Protein AF-C7J6S8-F1 (afdb_monomer_lite)

Organism: Oryza sativa subsp. japonica (NCBI:txid39947)

pLDDT: mean 71.11, std 20.2, range [25.98, 93.38]

Secondary structure (DSSP, 8-state):
--PPPPHHHHHHHHHHHHHHHHHHHHHHHHHHHHHHHHHHHHHHHHHHHHHHTHHHHHH-HHHHHHHHHHHHHTT--TTS-TTSHHHHHH-HHHHHHHHHHHHHHHHHHHHHHHTTEEEHHHHHHHHHHHHT--TTS--HHHHHHHHHHHHHHHTTSSSEEEE--SSSEEEEEE----SS-------EEEETTEEEE-----

Structure (mmCIF, N/CA/C/O backbone):
data_AF-C7J6S8-F1
#
_entry.id   AF-C7J6S8-F1
#
loop_
_atom_site.group_PDB
_atom_site.id
_atom_site.type_symbol
_atom_site.label_atom_id
_atom_site.label_alt_id
_atom_site.label_comp_id
_atom_site.label_asym_id
_atom_site.label_entity_id
_atom_site.label_seq_id
_atom_site.pdbx_PDB_ins_code
_atom_site.Cartn_x
_atom_site.Cartn_y
_atom_site.Cartn_z
_atom_site.occupancy
_atom_site.B_iso_or_equiv
_atom_site.auth_seq_id
_atom_site.auth_comp_id
_atom_site.auth_asym_id
_atom_site.auth_atom_id
_atom_site.pdbx_PDB_model_num
ATOM 1 N N . MET A 1 1 ? 24.773 -23.972 -62.245 1.00 42.16 1 MET A N 1
ATOM 2 C CA . MET A 1 1 ? 25.881 -24.515 -61.422 1.00 42.16 1 MET A CA 1
ATOM 3 C C . MET A 1 1 ? 26.213 -23.502 -60.322 1.00 42.16 1 MET A C 1
ATOM 5 O O . MET A 1 1 ? 26.707 -22.426 -60.636 1.00 42.16 1 MET A O 1
ATOM 9 N N . ARG A 1 2 ? 25.848 -23.760 -59.056 1.00 54.31 2 ARG A N 1
ATOM 10 C CA . ARG A 1 2 ? 26.071 -22.816 -57.940 1.00 54.31 2 ARG A CA 1
ATOM 11 C C . ARG A 1 2 ? 27.530 -22.951 -57.484 1.00 54.31 2 ARG A C 1
ATOM 13 O O . ARG A 1 2 ? 27.906 -23.997 -56.964 1.00 54.31 2 ARG A O 1
ATOM 20 N N . ARG A 1 3 ? 28.369 -21.942 -57.756 1.00 63.47 3 ARG A N 1
ATOM 21 C CA . ARG A 1 3 ? 29.787 -21.943 -57.353 1.00 63.47 3 ARG A CA 1
ATOM 22 C C . ARG A 1 3 ? 29.873 -22.055 -55.827 1.00 63.47 3 ARG A C 1
ATOM 24 O O . ARG A 1 3 ? 29.175 -21.330 -55.120 1.00 63.47 3 ARG A O 1
ATOM 31 N N . ARG A 1 4 ? 30.687 -22.994 -55.333 1.00 61.94 4 ARG A N 1
ATOM 32 C CA . ARG A 1 4 ? 30.947 -23.166 -53.896 1.00 61.94 4 ARG A CA 1
ATOM 33 C C . ARG A 1 4 ? 31.483 -21.841 -53.328 1.00 61.94 4 ARG A C 1
ATOM 35 O O . ARG A 1 4 ? 32.360 -21.256 -53.965 1.00 61.94 4 ARG A O 1
ATOM 42 N N . PRO A 1 5 ? 30.974 -21.352 -52.183 1.00 68.69 5 PRO A N 1
ATOM 43 C CA . PRO A 1 5 ? 31.503 -20.146 -51.560 1.00 68.69 5 PRO A CA 1
ATOM 44 C C . PRO A 1 5 ? 33.004 -20.304 -51.299 1.00 68.69 5 PRO A C 1
ATOM 46 O O . PRO A 1 5 ? 33.429 -21.306 -50.725 1.00 68.69 5 PRO A O 1
ATOM 49 N N . GLY A 1 6 ? 33.804 -19.331 -51.739 1.00 79.25 6 GLY A N 1
ATOM 50 C CA . GLY A 1 6 ? 35.221 -19.268 -51.385 1.00 79.25 6 GLY A CA 1
ATOM 51 C C . GLY A 1 6 ? 35.402 -18.959 -49.897 1.00 79.25 6 GLY A C 1
ATOM 52 O O . GLY A 1 6 ? 34.509 -18.394 -49.265 1.00 79.25 6 GLY A O 1
ATOM 53 N N . ILE A 1 7 ? 36.573 -19.283 -49.343 1.00 79.12 7 ILE A N 1
ATOM 54 C CA . ILE A 1 7 ? 36.918 -19.057 -47.925 1.00 79.12 7 ILE A CA 1
ATOM 55 C C . ILE A 1 7 ? 36.693 -17.588 -47.516 1.00 79.12 7 ILE A C 1
ATOM 57 O O . ILE A 1 7 ? 36.116 -17.327 -46.464 1.00 79.12 7 ILE A O 1
ATOM 61 N N . ALA A 1 8 ? 37.025 -16.636 -48.396 1.00 79.56 8 ALA A N 1
ATOM 62 C CA . ALA A 1 8 ? 36.757 -15.211 -48.189 1.00 79.56 8 ALA A CA 1
ATOM 63 C C . ALA A 1 8 ? 35.251 -14.881 -48.081 1.00 79.56 8 ALA A C 1
ATOM 65 O O . ALA A 1 8 ? 34.852 -14.029 -47.296 1.00 79.56 8 ALA A O 1
ATOM 66 N N . GLY A 1 9 ? 34.387 -15.584 -48.822 1.00 82.56 9 GLY A N 1
ATOM 67 C CA . GLY A 1 9 ? 32.933 -15.410 -48.741 1.00 82.56 9 GLY A CA 1
ATOM 68 C C . GLY A 1 9 ? 32.341 -15.943 -47.434 1.00 82.56 9 GLY A C 1
ATOM 69 O O . GLY A 1 9 ? 31.419 -15.339 -46.893 1.00 82.56 9 GLY A O 1
ATOM 70 N N . LEU A 1 10 ? 32.896 -17.035 -46.897 1.00 82.12 10 LEU A N 1
ATOM 71 C CA . LEU A 1 10 ? 32.520 -17.572 -45.583 1.00 82.12 10 LEU A CA 1
ATOM 72 C C . LEU A 1 10 ? 32.980 -16.657 -44.440 1.00 82.12 10 LEU A C 1
ATOM 74 O O . LEU A 1 10 ? 32.208 -16.420 -43.515 1.00 82.12 10 LEU A O 1
ATOM 78 N N . GLN A 1 11 ? 34.193 -16.103 -44.527 1.00 84.44 11 GLN A N 1
ATOM 79 C CA . GLN A 1 11 ? 34.702 -15.116 -43.566 1.00 84.44 11 GLN A CA 1
ATOM 80 C C . GLN A 1 11 ? 33.871 -13.828 -43.582 1.00 84.44 11 GLN A C 1
ATOM 82 O O . GLN A 1 11 ? 33.472 -13.353 -42.523 1.00 84.44 11 GLN A O 1
ATOM 87 N N . ASN A 1 12 ? 33.526 -13.316 -44.768 1.00 85.56 12 ASN A N 1
ATOM 88 C CA . ASN A 1 12 ? 32.650 -12.152 -44.899 1.00 85.56 12 ASN A CA 1
ATOM 89 C C . ASN A 1 12 ? 31.247 -12.435 -44.343 1.00 85.56 12 ASN A C 1
ATOM 91 O O . ASN A 1 12 ? 30.720 -11.627 -43.588 1.00 85.56 12 ASN A O 1
ATOM 95 N N . ALA A 1 13 ? 30.660 -13.601 -44.637 1.00 84.88 13 ALA A N 1
ATOM 96 C CA . ALA A 1 13 ? 29.358 -13.984 -44.088 1.00 84.88 13 ALA A CA 1
ATOM 97 C C . ALA A 1 13 ? 29.378 -14.120 -42.553 1.00 84.88 13 ALA A C 1
ATOM 99 O O . ALA A 1 13 ? 28.423 -13.714 -41.888 1.00 84.88 13 ALA A O 1
ATOM 100 N N . ALA A 1 14 ? 30.464 -14.655 -41.983 1.00 86.50 14 ALA A N 1
ATOM 101 C CA . ALA A 1 14 ? 30.659 -14.726 -40.538 1.00 86.50 14 ALA A CA 1
ATOM 102 C C . ALA A 1 14 ? 30.785 -13.324 -39.915 1.00 86.50 14 ALA A C 1
ATOM 104 O O . ALA A 1 14 ? 30.050 -13.014 -38.980 1.00 86.50 14 ALA A O 1
ATOM 105 N N . ALA A 1 15 ? 31.619 -12.452 -40.493 1.00 88.00 15 ALA A N 1
ATOM 106 C CA . ALA A 1 15 ? 31.804 -11.076 -40.032 1.00 88.00 15 ALA A CA 1
ATOM 107 C C . ALA A 1 15 ? 30.504 -10.257 -40.098 1.00 88.00 15 ALA A C 1
ATOM 109 O O . ALA A 1 15 ? 30.163 -9.546 -39.154 1.00 88.00 15 ALA A O 1
ATOM 110 N N . THR A 1 16 ? 29.727 -10.401 -41.176 1.00 87.38 16 THR A N 1
ATOM 111 C CA . THR A 1 16 ? 28.414 -9.761 -41.315 1.00 87.38 16 THR A CA 1
ATOM 112 C C . THR A 1 16 ? 27.424 -10.268 -40.261 1.00 87.38 16 THR A C 1
ATOM 114 O O . THR A 1 16 ? 26.699 -9.471 -39.666 1.00 87.38 16 THR A O 1
ATOM 117 N N . ARG A 1 17 ? 27.406 -11.576 -39.967 1.00 87.12 17 ARG A N 1
ATOM 118 C CA . ARG A 1 17 ? 26.557 -12.141 -38.904 1.00 87.12 17 ARG A CA 1
ATOM 119 C C . ARG A 1 17 ? 26.934 -11.594 -37.526 1.00 87.12 17 ARG A C 1
ATOM 121 O O . ARG A 1 17 ? 26.041 -11.269 -36.745 1.00 87.12 17 ARG A O 1
ATOM 128 N N . ASP A 1 18 ? 28.226 -11.468 -37.239 1.00 89.94 18 ASP A N 1
ATOM 129 C CA . ASP A 1 18 ? 28.708 -10.914 -35.972 1.00 89.94 18 ASP A CA 1
ATOM 130 C C . ASP A 1 18 ? 28.372 -9.425 -35.834 1.00 89.94 18 ASP A C 1
ATOM 132 O O . ASP A 1 18 ? 27.938 -8.998 -34.764 1.00 89.94 18 ASP A O 1
ATOM 136 N N . GLN A 1 19 ? 28.457 -8.646 -36.916 1.00 89.56 19 GLN A N 1
ATOM 137 C CA . GLN A 1 19 ? 27.993 -7.255 -36.928 1.00 89.56 19 GLN A CA 1
ATOM 138 C C . GLN A 1 19 ? 26.491 -7.147 -36.641 1.00 89.56 19 GLN A C 1
ATOM 140 O O . GLN A 1 19 ? 26.093 -6.352 -35.792 1.00 89.56 19 GLN A O 1
ATOM 145 N N . PHE A 1 20 ? 25.650 -7.969 -37.279 1.00 91.44 20 PHE A N 1
ATOM 146 C CA . PHE A 1 20 ? 24.212 -7.972 -36.991 1.00 91.44 20 PHE A CA 1
ATOM 147 C C . PHE A 1 20 ? 23.900 -8.402 -35.555 1.00 91.44 20 PHE A C 1
ATOM 149 O O . PHE A 1 20 ? 23.002 -7.830 -34.937 1.00 91.44 20 PHE A O 1
ATOM 156 N N . ARG A 1 21 ? 24.661 -9.350 -34.992 1.00 91.94 21 ARG A N 1
ATOM 157 C CA . ARG A 1 21 ? 24.541 -9.737 -33.580 1.00 91.94 21 ARG A CA 1
ATOM 158 C C . ARG A 1 21 ? 24.873 -8.570 -32.651 1.00 91.94 21 ARG A C 1
ATOM 160 O O . ARG A 1 21 ? 24.081 -8.274 -31.764 1.00 91.94 21 ARG A O 1
ATOM 167 N N . LEU A 1 22 ? 25.989 -7.877 -32.885 1.00 91.88 22 LEU A N 1
ATOM 168 C CA . LEU A 1 22 ? 26.400 -6.713 -32.092 1.00 91.88 22 LEU A CA 1
ATOM 169 C C . LEU A 1 22 ? 25.384 -5.569 -32.179 1.00 91.88 22 LEU A C 1
ATOM 171 O O . LEU A 1 22 ? 25.033 -4.977 -31.161 1.00 91.88 22 LEU A O 1
ATOM 175 N N . VAL A 1 23 ? 24.865 -5.278 -33.374 1.00 93.19 23 VAL A N 1
ATOM 176 C CA . VAL A 1 23 ? 23.810 -4.269 -33.553 1.00 93.19 23 VAL A CA 1
ATOM 177 C C . VAL A 1 23 ? 22.528 -4.695 -32.832 1.00 93.19 23 VAL A C 1
ATOM 179 O O . VAL A 1 23 ? 21.925 -3.875 -32.145 1.00 93.19 23 VAL A O 1
ATOM 182 N N . GLY A 1 24 ? 22.137 -5.970 -32.916 1.00 91.94 24 GLY A N 1
ATOM 183 C CA . GLY A 1 24 ? 20.984 -6.512 -32.192 1.00 91.94 24 GLY A CA 1
ATOM 184 C C . GLY A 1 24 ? 21.127 -6.400 -30.671 1.00 91.94 24 GLY A C 1
ATOM 185 O O . GLY A 1 24 ? 20.202 -5.944 -29.997 1.00 91.94 24 GLY A O 1
ATOM 186 N N . GLU A 1 25 ? 22.301 -6.738 -30.132 1.00 91.94 25 GLU A N 1
ATOM 187 C CA . GLU A 1 25 ? 22.630 -6.570 -28.712 1.00 91.94 25 GLU A CA 1
ATOM 188 C C . GLU A 1 25 ? 22.605 -5.092 -28.294 1.00 91.94 25 GLU A C 1
ATOM 190 O O . GLU A 1 25 ? 22.056 -4.762 -27.244 1.00 91.94 25 GLU A O 1
ATOM 195 N N . ASN A 1 26 ? 23.132 -4.185 -29.121 1.00 90.44 26 ASN A N 1
ATOM 196 C CA . ASN A 1 26 ? 23.113 -2.747 -28.846 1.00 90.44 26 ASN A CA 1
ATOM 197 C C . ASN A 1 26 ? 21.690 -2.176 -28.861 1.00 90.44 26 ASN A C 1
ATOM 199 O O . ASN A 1 26 ? 21.332 -1.416 -27.966 1.00 90.44 26 ASN A O 1
ATOM 203 N N . VAL A 1 27 ? 20.845 -2.576 -29.815 1.00 93.38 27 VAL A N 1
ATOM 204 C CA . VAL A 1 27 ? 19.432 -2.164 -29.855 1.00 93.38 27 VAL A CA 1
ATOM 205 C C . VAL A 1 27 ? 18.678 -2.677 -28.627 1.00 93.38 27 VAL A C 1
ATOM 207 O O . VAL A 1 27 ? 17.880 -1.937 -28.050 1.00 93.38 27 VAL A O 1
ATOM 210 N N . ALA A 1 28 ? 18.938 -3.913 -28.190 1.00 89.75 28 ALA A N 1
ATOM 211 C CA . ALA A 1 28 ? 18.351 -4.451 -26.966 1.00 89.75 28 ALA A CA 1
ATOM 212 C C . ALA A 1 28 ? 18.792 -3.649 -25.731 1.00 89.75 28 ALA A C 1
ATOM 214 O O . ALA A 1 28 ? 17.940 -3.252 -24.936 1.00 89.75 28 ALA A O 1
ATOM 215 N N . LYS A 1 29 ? 20.090 -3.338 -25.612 1.00 91.31 29 LYS A N 1
ATOM 216 C CA . LYS A 1 29 ? 20.632 -2.507 -24.524 1.00 91.31 29 LYS A CA 1
ATOM 217 C C . LYS A 1 29 ? 20.000 -1.118 -24.499 1.00 91.31 29 LYS A C 1
ATOM 219 O O . LYS A 1 29 ? 19.438 -0.738 -23.477 1.00 91.31 29 LYS A O 1
ATOM 224 N N . VAL A 1 30 ? 19.964 -0.419 -25.635 1.00 92.50 30 VAL A N 1
ATOM 225 C CA . VAL A 1 30 ? 19.343 0.913 -25.746 1.00 92.50 30 VAL A CA 1
ATOM 226 C C . VAL A 1 30 ? 17.877 0.875 -25.318 1.00 92.50 30 VAL A C 1
ATOM 228 O O . VAL A 1 30 ? 17.447 1.717 -24.537 1.00 92.50 30 VAL A O 1
ATOM 231 N N . ARG A 1 31 ? 17.105 -0.129 -25.756 1.00 88.00 31 ARG A N 1
ATOM 232 C CA . ARG A 1 31 ? 15.710 -0.289 -25.311 1.00 88.00 31 ARG A CA 1
ATOM 233 C C . ARG A 1 31 ? 15.616 -0.471 -23.799 1.00 88.00 31 ARG A C 1
ATOM 235 O O . ARG A 1 31 ? 14.752 0.138 -23.177 1.00 88.00 31 ARG A O 1
ATOM 242 N N . THR A 1 32 ? 16.490 -1.279 -23.200 1.00 89.69 32 THR A N 1
ATOM 243 C CA . THR A 1 32 ? 16.484 -1.471 -21.743 1.00 89.69 32 THR A CA 1
ATOM 244 C C . THR A 1 32 ? 16.902 -0.219 -20.980 1.00 89.69 32 THR A C 1
ATOM 246 O O . THR A 1 32 ? 16.331 0.054 -19.928 1.00 89.69 32 THR A O 1
ATOM 249 N N . ASP A 1 33 ? 17.848 0.558 -21.500 1.00 91.12 33 ASP A N 1
ATOM 250 C CA . ASP A 1 33 ? 18.343 1.764 -20.835 1.00 91.12 33 ASP A CA 1
ATOM 251 C C . ASP A 1 33 ? 17.314 2.895 -20.901 1.00 91.12 33 ASP A C 1
ATOM 253 O O . ASP A 1 33 ? 17.021 3.504 -19.874 1.00 91.12 33 ASP A O 1
ATOM 257 N N . VAL A 1 34 ? 16.647 3.070 -22.047 1.00 91.25 34 VAL A N 1
ATOM 258 C CA . VAL A 1 34 ? 15.506 3.991 -22.173 1.00 91.25 34 VAL A CA 1
ATOM 259 C C . VAL A 1 34 ? 14.392 3.613 -21.194 1.00 91.25 34 VAL A C 1
ATOM 261 O O . VAL A 1 34 ? 13.847 4.479 -20.518 1.00 91.25 34 VAL A O 1
ATOM 264 N N . MET A 1 35 ? 14.064 2.324 -21.053 1.00 87.19 35 MET A N 1
ATOM 265 C CA . MET A 1 35 ? 13.034 1.887 -20.098 1.00 87.19 35 MET A CA 1
ATOM 266 C C . MET A 1 35 ? 13.427 2.164 -18.643 1.00 87.19 35 MET A C 1
ATOM 268 O O . MET A 1 35 ? 12.581 2.575 -17.849 1.00 87.19 35 MET A O 1
ATOM 272 N N . LYS A 1 36 ? 14.701 1.981 -18.278 1.00 87.38 36 LYS A N 1
ATOM 273 C CA . LYS A 1 36 ? 15.196 2.323 -16.934 1.00 87.38 36 LYS A CA 1
ATOM 274 C C . LYS A 1 36 ? 15.095 3.819 -16.658 1.00 87.38 36 LYS A C 1
ATOM 276 O O . LYS A 1 36 ? 14.691 4.197 -15.562 1.00 87.38 36 LYS A O 1
ATOM 281 N N . GLU A 1 37 ? 15.437 4.654 -17.634 1.00 90.25 37 GLU A N 1
ATOM 282 C CA . GLU A 1 37 ? 15.334 6.107 -17.509 1.00 90.25 37 GLU A CA 1
ATOM 283 C C . GLU A 1 37 ? 13.875 6.545 -17.336 1.00 90.25 37 GLU A C 1
ATOM 285 O O . GLU A 1 37 ? 13.565 7.270 -16.394 1.00 90.25 37 GLU A O 1
ATOM 290 N N . GLN A 1 38 ? 12.957 6.006 -18.145 1.00 87.50 38 GLN A N 1
ATOM 291 C CA . GLN A 1 38 ? 11.521 6.274 -18.011 1.00 87.50 38 GLN A CA 1
ATOM 292 C C . GLN A 1 38 ? 10.975 5.858 -16.636 1.00 87.50 38 GLN A C 1
ATOM 294 O O . GLN A 1 38 ? 10.207 6.601 -16.027 1.00 87.50 38 GLN A O 1
ATOM 299 N N . LEU A 1 39 ? 11.401 4.708 -16.100 1.00 83.75 39 LEU A N 1
ATOM 300 C CA . LEU A 1 39 ? 11.032 4.285 -14.744 1.00 83.75 39 LEU A CA 1
ATOM 301 C C . LEU A 1 39 ? 11.60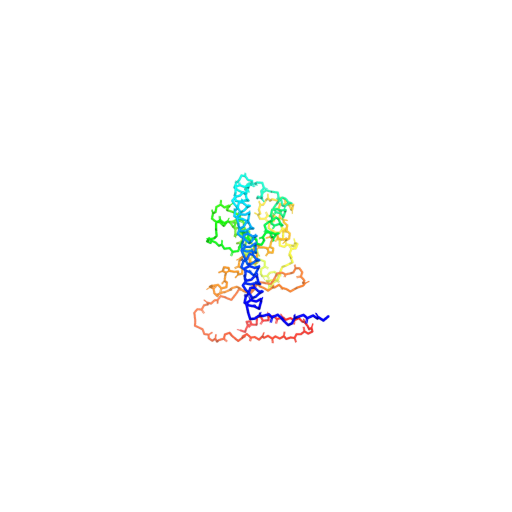2 5.217 -13.668 1.00 83.75 39 LEU A C 1
ATOM 303 O O . LEU A 1 39 ? 10.928 5.476 -12.670 1.00 83.75 39 LEU A O 1
ATOM 307 N N . ALA A 1 40 ? 12.815 5.739 -13.858 1.00 84.62 40 ALA A N 1
ATOM 308 C CA . ALA A 1 40 ? 13.413 6.702 -12.940 1.00 84.62 40 ALA A CA 1
ATOM 309 C C . ALA A 1 40 ? 12.646 8.034 -12.944 1.00 84.62 40 ALA A C 1
ATOM 311 O O . ALA A 1 40 ? 12.309 8.535 -11.872 1.00 84.62 40 ALA A O 1
ATOM 312 N N . THR A 1 41 ? 12.298 8.566 -14.120 1.00 88.50 41 THR A N 1
ATOM 313 C CA . THR A 1 41 ? 11.466 9.774 -14.250 1.00 88.50 41 THR A CA 1
ATOM 314 C C . THR A 1 41 ? 10.077 9.568 -13.651 1.00 88.50 41 THR A C 1
ATOM 316 O O . THR A 1 41 ? 9.569 10.427 -12.936 1.00 88.50 41 THR A O 1
ATOM 319 N N . PHE A 1 42 ? 9.458 8.413 -13.888 1.00 84.75 42 PHE A N 1
ATOM 320 C CA . PHE A 1 42 ? 8.152 8.109 -13.312 1.00 84.75 42 PHE A CA 1
ATOM 321 C C . PHE A 1 42 ? 8.213 8.029 -11.784 1.00 84.75 42 PHE A C 1
ATOM 323 O O . PHE A 1 42 ? 7.335 8.542 -11.092 1.00 84.75 42 PHE A O 1
ATOM 330 N N . ARG A 1 43 ? 9.274 7.422 -11.238 1.00 81.62 43 ARG A N 1
ATOM 331 C CA . ARG A 1 43 ? 9.489 7.337 -9.794 1.00 81.62 43 ARG A CA 1
ATOM 332 C C . ARG A 1 43 ? 9.560 8.727 -9.166 1.00 81.62 43 ARG A C 1
ATOM 334 O O . ARG A 1 43 ? 8.850 8.968 -8.196 1.00 81.62 43 ARG A O 1
ATOM 341 N N . THR A 1 44 ? 10.360 9.638 -9.718 1.00 84.06 44 THR A N 1
ATOM 342 C CA . THR A 1 44 ? 10.499 10.998 -9.170 1.00 84.06 44 THR A CA 1
ATOM 343 C C . THR A 1 44 ? 9.195 11.788 -9.259 1.00 84.06 44 THR A C 1
ATOM 345 O O . THR A 1 44 ? 8.816 12.447 -8.292 1.00 84.06 44 THR A O 1
ATOM 348 N N . GLN A 1 45 ? 8.455 11.661 -10.363 1.00 86.62 45 GLN A N 1
ATOM 349 C CA . GLN A 1 45 ? 7.134 12.280 -10.511 1.00 86.62 45 GLN A CA 1
ATOM 350 C C . GLN A 1 45 ? 6.120 11.731 -9.505 1.00 86.62 45 GLN A C 1
ATOM 352 O O . GLN A 1 45 ? 5.342 12.492 -8.932 1.00 86.62 45 GLN A O 1
ATOM 357 N N . LEU A 1 46 ? 6.130 10.421 -9.256 1.00 83.56 46 LEU A N 1
ATOM 358 C CA . LEU A 1 46 ? 5.235 9.798 -8.286 1.00 83.56 46 LEU A CA 1
ATOM 359 C C . LEU A 1 46 ? 5.623 10.200 -6.848 1.00 83.56 46 LEU A C 1
ATOM 361 O O . LEU A 1 46 ? 4.738 10.440 -6.026 1.00 83.56 46 LEU A O 1
ATOM 365 N N . GLU A 1 47 ? 6.918 10.371 -6.552 1.00 80.75 47 GLU A N 1
ATOM 366 C CA . GLU A 1 47 ? 7.409 10.911 -5.271 1.00 80.75 47 GLU A CA 1
ATOM 367 C C . GLU A 1 47 ? 6.918 12.351 -5.054 1.00 80.75 47 GLU A C 1
ATOM 369 O O . GLU A 1 47 ? 6.432 12.691 -3.971 1.00 80.75 47 GLU A O 1
ATOM 374 N N . GLU A 1 48 ? 6.981 13.193 -6.084 1.00 85.00 48 GLU A N 1
ATOM 375 C CA . GLU A 1 48 ? 6.485 14.570 -6.034 1.00 85.00 48 GLU A CA 1
ATOM 376 C C . GLU A 1 48 ? 4.957 14.633 -5.896 1.00 85.00 48 GLU A C 1
ATOM 378 O O . GLU A 1 48 ? 4.435 15.355 -5.039 1.00 85.00 48 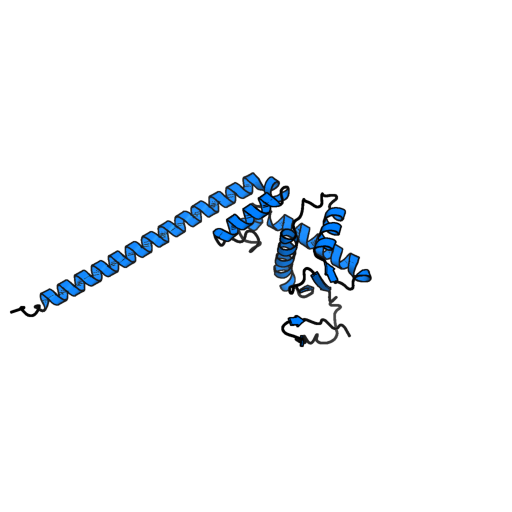GLU A O 1
ATOM 383 N N . PHE A 1 49 ? 4.235 13.821 -6.672 1.00 85.88 49 PHE A N 1
ATOM 384 C CA . PHE A 1 49 ? 2.780 13.700 -6.599 1.00 85.88 49 PHE A CA 1
ATOM 385 C C . PHE A 1 49 ? 2.327 13.323 -5.189 1.00 85.88 49 PHE A C 1
ATOM 387 O O . PHE A 1 49 ? 1.456 13.972 -4.603 1.00 85.88 49 PHE A O 1
ATOM 394 N N . ALA A 1 50 ? 2.955 12.304 -4.611 1.00 83.38 50 ALA A N 1
ATOM 395 C CA . ALA A 1 50 ? 2.604 11.833 -3.287 1.00 83.38 50 ALA A CA 1
ATOM 396 C C . ALA A 1 50 ? 2.957 12.851 -2.191 1.00 83.38 50 ALA A C 1
ATOM 398 O O . ALA A 1 50 ? 2.222 12.970 -1.211 1.00 83.38 50 ALA A O 1
ATOM 399 N N . ARG A 1 51 ? 4.031 13.636 -2.361 1.00 82.56 51 ARG A N 1
ATOM 400 C CA . ARG A 1 51 ? 4.373 14.734 -1.443 1.00 82.56 51 ARG A CA 1
ATOM 401 C C . ARG A 1 51 ? 3.313 15.831 -1.471 1.00 82.56 51 ARG A C 1
ATOM 403 O O . ARG A 1 51 ? 2.892 16.298 -0.414 1.00 82.56 51 ARG A O 1
ATOM 410 N N . LYS A 1 52 ? 2.855 16.213 -2.664 1.00 88.00 52 LYS A N 1
ATOM 411 C CA . LYS A 1 52 ? 1.836 17.252 -2.858 1.00 88.00 52 LYS A CA 1
ATOM 412 C C . LYS A 1 52 ? 0.465 16.828 -2.328 1.00 88.00 52 LYS A C 1
ATOM 414 O O . LYS A 1 52 ? -0.220 17.631 -1.703 1.00 88.00 52 LYS A O 1
ATOM 419 N N . HIS A 1 53 ? 0.100 15.563 -2.520 1.00 87.38 53 HIS A N 1
ATOM 420 C CA . HIS A 1 53 ? -1.220 15.027 -2.179 1.00 87.38 53 HIS A CA 1
ATOM 421 C C . HIS A 1 53 ? -1.246 14.169 -0.904 1.00 87.38 53 HIS A C 1
ATOM 423 O O . HIS A 1 53 ? -2.210 13.445 -0.658 1.00 87.38 53 HIS A O 1
ATOM 429 N N . LYS A 1 54 ? -0.227 14.269 -0.040 1.00 84.12 54 LYS A N 1
ATOM 430 C CA . LYS A 1 54 ? -0.113 13.481 1.204 1.00 84.12 54 LYS A CA 1
ATOM 431 C C . LYS A 1 54 ? -1.378 13.536 2.069 1.00 84.12 54 LYS A C 1
ATOM 433 O O . LYS A 1 54 ? -1.859 12.512 2.553 1.00 84.12 54 LYS A O 1
ATOM 438 N N . ASN A 1 55 ? -1.920 14.735 2.273 1.00 84.44 55 ASN A N 1
ATOM 439 C CA . ASN A 1 55 ? -3.107 14.932 3.108 1.00 84.44 55 ASN A CA 1
ATOM 440 C C . ASN A 1 55 ? -4.368 14.347 2.465 1.00 84.44 55 ASN A C 1
ATOM 442 O O . ASN A 1 55 ? -5.221 13.809 3.173 1.00 84.44 55 ASN A O 1
ATOM 446 N N . ASP A 1 56 ? -4.459 14.406 1.139 1.00 86.88 56 ASP A N 1
ATOM 447 C CA . ASP A 1 56 ? -5.584 13.866 0.379 1.00 86.88 56 ASP A CA 1
ATOM 448 C C . ASP A 1 56 ? -5.576 12.333 0.431 1.00 86.88 56 ASP A C 1
ATOM 450 O O . ASP A 1 56 ? -6.612 11.725 0.697 1.00 86.88 56 ASP A O 1
ATOM 454 N N . ILE A 1 57 ? -4.394 11.711 0.305 1.00 85.62 57 ILE A N 1
ATOM 455 C CA . ILE A 1 57 ? -4.191 10.259 0.477 1.00 85.62 57 ILE A CA 1
ATOM 456 C C . ILE A 1 57 ? -4.577 9.823 1.901 1.00 85.62 57 ILE A C 1
ATOM 458 O O . ILE A 1 57 ? -5.147 8.751 2.111 1.00 85.62 57 ILE A O 1
ATOM 462 N N . ARG A 1 58 ? -4.308 10.647 2.921 1.00 82.50 58 ARG A N 1
ATOM 463 C CA . ARG A 1 58 ? -4.680 10.316 4.308 1.00 82.50 58 ARG A CA 1
ATOM 464 C C . ARG A 1 58 ? -6.189 10.421 4.549 1.00 82.50 58 ARG A C 1
ATOM 466 O O . ARG A 1 58 ? -6.741 9.586 5.265 1.00 82.50 58 ARG A O 1
ATOM 473 N N . LYS A 1 59 ? -6.851 11.429 3.977 1.00 84.25 59 LYS A N 1
ATOM 474 C CA . LYS A 1 59 ? -8.274 11.711 4.221 1.00 84.25 59 LYS A CA 1
ATOM 475 C C . LYS A 1 59 ? -9.213 10.855 3.376 1.00 84.25 59 LYS A C 1
ATOM 477 O O . LYS A 1 59 ? -10.230 10.405 3.896 1.00 84.25 59 LYS A O 1
ATOM 482 N N . ASN A 1 60 ? -8.899 10.646 2.098 1.00 87.19 60 ASN A N 1
ATOM 483 C CA . ASN A 1 60 ? -9.805 9.991 1.164 1.00 87.19 60 ASN A CA 1
ATOM 484 C C . ASN A 1 60 ? -9.407 8.515 0.934 1.00 87.19 60 ASN A C 1
ATOM 486 O O . ASN A 1 60 ? -8.371 8.251 0.320 1.00 87.19 60 ASN A O 1
ATOM 490 N N . PRO A 1 61 ? -10.230 7.546 1.379 1.00 87.12 61 PRO A N 1
ATOM 491 C CA . PRO A 1 61 ? -9.957 6.113 1.218 1.00 87.12 61 PRO A CA 1
ATOM 492 C C . PRO A 1 61 ? -9.879 5.667 -0.250 1.00 87.12 61 PRO A C 1
ATOM 494 O O . PRO A 1 61 ? -9.032 4.848 -0.595 1.00 87.12 61 PRO A O 1
ATOM 497 N N . LEU A 1 62 ? -10.732 6.211 -1.126 1.00 88.75 62 LEU A N 1
ATOM 498 C CA . LEU A 1 62 ? -10.781 5.833 -2.542 1.00 88.75 62 LEU A CA 1
ATOM 499 C C . LEU A 1 62 ? -9.527 6.310 -3.267 1.00 88.75 62 LEU A C 1
ATOM 501 O O . LEU A 1 62 ? -8.911 5.566 -4.025 1.00 88.75 62 LEU A O 1
ATOM 505 N N . PHE A 1 63 ? -9.114 7.542 -2.980 1.00 89.56 63 PHE A N 1
ATOM 506 C CA . PHE A 1 63 ? -7.896 8.099 -3.548 1.00 89.56 63 PHE A CA 1
ATOM 507 C C . PHE A 1 63 ? -6.646 7.360 -3.051 1.00 89.56 63 PHE A C 1
ATOM 509 O O . PHE A 1 63 ? -5.736 7.085 -3.831 1.00 89.56 63 PHE A O 1
ATOM 516 N N . ARG A 1 64 ? -6.625 6.957 -1.774 1.00 88.56 64 ARG A N 1
ATOM 517 C CA . ARG A 1 64 ? -5.566 6.108 -1.217 1.00 88.56 64 ARG A CA 1
ATOM 518 C C . ARG A 1 64 ? -5.459 4.771 -1.943 1.00 88.56 64 ARG A C 1
ATOM 520 O O . ARG A 1 64 ? -4.355 4.378 -2.313 1.00 88.56 64 ARG A O 1
ATOM 527 N N . GLN A 1 65 ? -6.583 4.105 -2.197 1.00 87.25 65 GLN A N 1
ATOM 528 C CA . GLN A 1 65 ? -6.603 2.854 -2.954 1.00 87.25 65 GLN A CA 1
ATOM 529 C C . GLN A 1 65 ? -6.049 3.046 -4.374 1.00 87.25 65 GLN A C 1
ATOM 531 O O . GLN A 1 65 ? -5.152 2.313 -4.786 1.00 87.25 65 GLN A O 1
ATOM 536 N N . GLN A 1 66 ? -6.516 4.067 -5.096 1.00 88.81 66 GLN A N 1
ATOM 537 C CA . GLN A 1 66 ? -6.036 4.378 -6.449 1.00 88.81 66 GLN A CA 1
ATOM 538 C C . GLN A 1 66 ? -4.532 4.672 -6.476 1.00 88.81 66 GLN A C 1
ATOM 540 O O . GLN A 1 66 ? -3.821 4.227 -7.378 1.00 88.81 66 GLN A O 1
ATOM 545 N N . PHE A 1 67 ? -4.026 5.381 -5.464 1.00 87.25 67 PHE A N 1
ATOM 546 C CA . PHE A 1 67 ? -2.598 5.627 -5.305 1.00 87.25 67 PHE A CA 1
ATOM 547 C C . PHE A 1 67 ? -1.813 4.317 -5.136 1.00 87.25 67 PHE A C 1
ATOM 549 O O . PHE A 1 67 ? -0.806 4.110 -5.810 1.00 87.25 67 PHE A O 1
ATOM 556 N N . HIS A 1 68 ? -2.294 3.392 -4.300 1.00 84.31 68 HIS A N 1
ATOM 557 C CA . HIS A 1 68 ? -1.669 2.077 -4.143 1.00 84.31 68 HIS A CA 1
ATOM 558 C C . HIS A 1 68 ? -1.706 1.239 -5.426 1.00 84.31 68 HIS A C 1
ATOM 560 O O . HIS A 1 68 ? -0.708 0.596 -5.752 1.00 84.31 68 HIS A O 1
ATOM 566 N N . GLU A 1 69 ? -2.807 1.265 -6.177 1.00 87.06 69 GLU A N 1
ATOM 567 C CA . GLU A 1 69 ? -2.917 0.587 -7.475 1.00 87.06 69 GLU A CA 1
ATOM 568 C C . GLU A 1 69 ? -1.923 1.148 -8.499 1.00 87.06 69 GLU A C 1
ATOM 570 O O . GLU A 1 69 ? -1.296 0.389 -9.240 1.00 87.06 69 GLU A O 1
ATOM 575 N N . MET A 1 70 ? -1.735 2.470 -8.520 1.00 85.94 70 MET A N 1
ATOM 576 C CA . MET A 1 70 ? -0.736 3.123 -9.365 1.00 85.94 70 MET A CA 1
ATOM 577 C C . MET A 1 70 ? 0.683 2.665 -9.008 1.00 85.94 70 MET A C 1
ATOM 579 O O . MET A 1 70 ? 1.442 2.289 -9.902 1.00 85.94 70 MET A O 1
ATOM 583 N N . CYS A 1 71 ? 1.030 2.630 -7.718 1.00 84.44 71 CYS A N 1
ATOM 584 C CA . CYS A 1 71 ? 2.334 2.144 -7.265 1.00 84.44 71 CYS A CA 1
ATOM 585 C C . CYS A 1 71 ? 2.551 0.663 -7.631 1.00 84.44 71 CYS A C 1
ATOM 587 O O . CYS A 1 71 ? 3.609 0.298 -8.151 1.00 84.44 71 CYS A O 1
ATOM 589 N N . ALA A 1 72 ? 1.526 -0.176 -7.450 1.00 84.69 72 ALA A N 1
ATOM 590 C CA . ALA A 1 72 ? 1.585 -1.604 -7.753 1.00 84.69 72 ALA A CA 1
ATOM 591 C C . ALA A 1 72 ? 1.823 -1.889 -9.244 1.00 84.69 72 ALA A C 1
ATOM 593 O O . ALA A 1 72 ? 2.608 -2.778 -9.572 1.00 84.69 72 ALA A O 1
ATOM 594 N N . LYS A 1 73 ? 1.219 -1.110 -10.155 1.00 84.12 73 LYS A N 1
ATOM 595 C CA . LYS A 1 73 ? 1.434 -1.245 -11.611 1.00 84.12 73 LYS A CA 1
ATOM 596 C C . LYS A 1 73 ? 2.888 -1.033 -12.029 1.00 84.12 73 LYS A C 1
ATOM 598 O O . LYS A 1 73 ? 3.320 -1.599 -13.026 1.00 84.12 73 LYS A O 1
ATOM 603 N N . VAL A 1 74 ? 3.636 -0.239 -11.269 1.00 79.19 74 VAL A N 1
ATOM 604 C CA . VAL A 1 74 ? 5.059 0.039 -11.526 1.00 79.19 74 VAL A CA 1
ATOM 605 C C . VAL A 1 74 ? 5.974 -0.918 -10.751 1.00 79.19 74 VAL A C 1
ATOM 607 O O . VAL A 1 74 ? 7.191 -0.890 -10.905 1.00 79.19 74 VAL A O 1
ATOM 610 N N . GLY A 1 75 ? 5.402 -1.813 -9.940 1.00 76.50 75 GLY A N 1
ATOM 611 C CA . GLY A 1 75 ? 6.162 -2.728 -9.091 1.00 76.50 75 GLY A CA 1
ATOM 612 C C . GLY A 1 75 ? 6.793 -2.034 -7.882 1.00 76.50 75 GLY A C 1
ATOM 613 O O . GLY A 1 75 ? 7.758 -2.541 -7.314 1.00 76.50 75 GLY A O 1
ATOM 614 N N . VAL A 1 76 ? 6.268 -0.871 -7.489 1.00 76.50 76 VAL A N 1
ATOM 615 C CA . VAL A 1 76 ? 6.704 -0.139 -6.299 1.00 76.50 76 VAL A CA 1
ATOM 616 C C . VAL A 1 76 ? 5.692 -0.381 -5.188 1.00 76.50 76 VAL A C 1
ATOM 618 O O . VAL A 1 76 ? 4.510 -0.089 -5.337 1.00 76.50 76 VAL A O 1
ATOM 621 N N . ASP A 1 77 ? 6.151 -0.879 -4.043 1.00 74.50 77 ASP A N 1
ATOM 622 C CA . ASP A 1 77 ? 5.329 -0.917 -2.835 1.00 74.50 77 ASP A CA 1
ATOM 623 C C . ASP A 1 77 ? 5.695 0.276 -1.934 1.00 74.50 77 ASP A C 1
ATOM 625 O O . ASP A 1 77 ? 6.798 0.300 -1.370 1.00 74.50 77 ASP A O 1
ATOM 629 N N . PRO A 1 78 ? 4.792 1.264 -1.759 1.00 73.62 78 PRO A N 1
ATOM 630 C CA . PRO A 1 78 ? 5.044 2.411 -0.888 1.00 73.62 78 PRO A CA 1
ATOM 631 C C . PRO A 1 78 ? 5.201 2.004 0.588 1.00 73.62 78 PRO A C 1
ATOM 633 O O . PRO A 1 78 ? 5.652 2.812 1.398 1.00 73.62 78 PRO A O 1
ATOM 636 N N . LEU A 1 79 ? 4.859 0.759 0.949 1.00 73.50 79 LEU A N 1
ATOM 637 C CA . LEU A 1 79 ? 4.936 0.214 2.301 1.00 73.50 79 LEU A CA 1
ATOM 638 C C . LEU A 1 79 ? 6.096 -0.772 2.512 1.00 73.50 79 LEU A C 1
ATOM 640 O O . LEU A 1 79 ? 6.313 -1.171 3.655 1.00 73.50 79 LEU A O 1
ATOM 644 N N . ALA A 1 80 ? 6.891 -1.141 1.503 1.00 65.00 80 ALA A N 1
ATOM 645 C CA . ALA A 1 80 ? 7.857 -2.242 1.638 1.00 65.00 80 ALA A CA 1
ATOM 646 C C . ALA A 1 80 ? 9.059 -1.949 2.557 1.00 65.00 80 ALA A C 1
ATOM 648 O O . ALA A 1 80 ? 9.545 -2.853 3.237 1.00 65.00 80 ALA A O 1
ATOM 649 N N . SER A 1 81 ? 9.559 -0.710 2.638 1.00 54.53 81 SER A N 1
ATOM 650 C CA . SER A 1 81 ? 10.801 -0.431 3.380 1.00 54.53 81 SER A CA 1
ATOM 651 C C . SER A 1 81 ? 10.781 0.892 4.129 1.00 54.53 81 SER A C 1
ATOM 653 O O . SER A 1 81 ? 10.584 1.937 3.526 1.00 54.53 81 SER A O 1
ATOM 655 N N . ASN A 1 82 ? 11.095 0.846 5.429 1.00 55.00 82 ASN A N 1
ATOM 656 C CA . ASN A 1 82 ? 11.279 2.035 6.276 1.00 55.00 82 ASN A CA 1
ATOM 657 C C . ASN A 1 82 ? 12.530 2.849 5.919 1.00 55.00 82 ASN A C 1
ATOM 659 O O . ASN A 1 82 ? 12.689 3.949 6.423 1.00 55.00 82 ASN A O 1
ATOM 663 N N . LYS A 1 83 ? 13.422 2.298 5.085 1.00 51.53 83 LYS A N 1
ATOM 664 C CA . LYS A 1 83 ? 14.612 2.981 4.553 1.00 51.53 83 LYS A CA 1
ATOM 665 C C . LYS A 1 83 ? 14.465 3.334 3.069 1.00 51.53 83 LYS A C 1
ATOM 667 O O . LYS A 1 83 ? 15.440 3.678 2.411 1.00 51.53 83 LYS A O 1
ATOM 672 N N . GLY A 1 84 ? 13.275 3.141 2.501 1.00 60.16 84 GLY A N 1
ATOM 673 C CA . GLY A 1 84 ? 12.992 3.536 1.128 1.00 60.16 84 GLY A CA 1
ATOM 674 C C . GLY A 1 84 ? 12.643 5.018 1.065 1.00 60.16 84 GLY A C 1
ATOM 675 O O . GLY A 1 84 ? 11.979 5.521 1.970 1.00 60.16 84 GLY A O 1
ATOM 676 N N . ALA A 1 85 ? 12.998 5.671 -0.046 1.00 55.44 85 ALA A N 1
ATOM 677 C CA . ALA A 1 85 ? 12.601 7.051 -0.355 1.00 55.44 85 ALA A CA 1
ATOM 678 C C . ALA A 1 85 ? 11.098 7.305 -0.122 1.00 55.44 85 ALA A C 1
ATOM 680 O O . ALA A 1 85 ? 10.694 8.399 0.224 1.00 55.44 85 ALA A O 1
ATOM 681 N N . TRP A 1 86 ? 10.260 6.276 -0.237 1.00 63.66 86 TRP A N 1
ATOM 682 C CA . TRP A 1 86 ? 8.815 6.360 -0.055 1.00 63.66 86 TRP A CA 1
ATOM 683 C C . TRP A 1 86 ? 8.344 6.436 1.405 1.00 63.66 86 TRP A C 1
ATOM 685 O O . TRP A 1 86 ? 7.370 7.129 1.691 1.00 63.66 86 TRP A O 1
ATOM 695 N N . ALA A 1 87 ? 9.009 5.748 2.338 1.00 61.59 87 ALA A N 1
ATOM 696 C CA . ALA A 1 87 ? 8.557 5.699 3.729 1.00 61.59 87 ALA A CA 1
ATOM 697 C C . ALA A 1 87 ? 8.915 6.977 4.493 1.00 61.59 87 ALA A C 1
ATOM 699 O O . ALA A 1 87 ? 8.056 7.540 5.166 1.00 61.59 87 ALA A O 1
ATOM 700 N N . GLU A 1 88 ? 10.151 7.451 4.336 1.00 61.31 88 GLU A N 1
ATOM 701 C CA . GLU A 1 88 ? 10.661 8.637 5.032 1.00 61.31 88 GLU A CA 1
ATOM 702 C C . GLU A 1 88 ? 10.113 9.943 4.431 1.00 61.31 88 GLU A C 1
ATOM 704 O O . GLU A 1 88 ? 9.787 10.881 5.153 1.00 61.31 88 GLU A O 1
ATOM 709 N N . LEU A 1 89 ? 9.930 9.996 3.107 1.00 55.56 89 LEU A N 1
ATOM 710 C CA . LEU A 1 89 ? 9.576 11.232 2.400 1.00 55.56 89 LEU A CA 1
ATOM 711 C C . LEU A 1 89 ? 8.062 11.489 2.337 1.00 55.56 89 LEU A C 1
ATOM 713 O O . LEU A 1 89 ? 7.640 12.640 2.225 1.00 55.56 89 LEU A O 1
ATOM 717 N N . LEU A 1 90 ? 7.230 10.441 2.396 1.00 63.88 90 LEU A N 1
ATOM 718 C CA . LEU A 1 90 ? 5.778 10.580 2.234 1.00 63.88 90 LEU A CA 1
ATOM 719 C C . LEU A 1 90 ? 4.981 10.461 3.531 1.00 63.88 90 LEU A C 1
ATOM 721 O O . LEU A 1 90 ? 3.839 10.915 3.574 1.00 63.88 90 LEU A O 1
ATOM 725 N N . GLY A 1 91 ? 5.525 9.858 4.593 1.00 67.56 91 GLY A N 1
ATOM 726 C CA . GLY A 1 91 ? 4.790 9.609 5.844 1.00 67.56 91 GLY A CA 1
ATOM 727 C C . GLY A 1 91 ? 3.509 8.775 5.669 1.00 67.56 91 GLY A C 1
ATOM 728 O O . GLY A 1 91 ? 2.651 8.759 6.548 1.00 67.56 91 GLY A O 1
ATOM 729 N N . ILE A 1 92 ? 3.354 8.091 4.527 1.00 74.56 92 ILE A N 1
ATOM 730 C CA . ILE A 1 92 ? 2.282 7.109 4.302 1.00 74.56 92 ILE A CA 1
ATOM 731 C C . ILE A 1 92 ? 2.533 5.887 5.191 1.00 74.56 92 ILE A C 1
ATOM 733 O O . ILE A 1 92 ? 1.594 5.328 5.750 1.00 74.56 92 ILE A O 1
ATOM 737 N N . GLY A 1 93 ? 3.805 5.521 5.392 1.00 76.62 93 GLY A N 1
ATOM 738 C CA . GLY A 1 93 ? 4.198 4.489 6.349 1.00 76.62 93 GLY A CA 1
ATOM 739 C C . GLY A 1 93 ? 3.700 4.789 7.764 1.00 76.62 93 GLY A C 1
ATOM 740 O O . GLY A 1 93 ? 3.129 3.903 8.395 1.00 76.62 93 GLY A O 1
ATOM 741 N N . ASP A 1 94 ? 3.833 6.035 8.226 1.00 79.44 94 ASP A N 1
ATOM 742 C CA . ASP A 1 94 ? 3.422 6.455 9.573 1.00 79.44 94 ASP A CA 1
ATOM 743 C C . ASP A 1 94 ? 1.922 6.258 9.803 1.00 79.44 94 ASP A C 1
ATOM 745 O O . ASP A 1 94 ? 1.519 5.746 10.842 1.00 79.44 94 ASP A O 1
ATOM 749 N N . PHE A 1 95 ? 1.089 6.566 8.803 1.00 84.56 95 PHE A N 1
ATOM 750 C CA . PHE A 1 95 ? -0.352 6.313 8.876 1.00 84.56 95 PHE A CA 1
ATOM 751 C C . PHE A 1 95 ? -0.672 4.829 9.124 1.00 84.56 95 PHE A C 1
ATOM 753 O O . PHE A 1 95 ? -1.509 4.511 9.974 1.00 84.56 95 PHE A O 1
ATOM 760 N N . TYR A 1 96 ? -0.006 3.918 8.407 1.00 85.19 96 TYR A N 1
ATOM 761 C CA . TYR A 1 96 ? -0.206 2.475 8.574 1.00 85.19 96 TYR A CA 1
ATOM 762 C C . TYR A 1 96 ? 0.405 1.943 9.874 1.00 85.19 96 TYR A C 1
ATOM 764 O O . TYR A 1 96 ? -0.133 0.999 10.451 1.00 85.19 96 TYR A O 1
ATOM 772 N N . TYR A 1 97 ? 1.473 2.566 10.375 1.00 82.25 97 TYR A N 1
ATOM 773 C CA . TYR A 1 97 ? 2.026 2.271 11.694 1.00 82.25 97 TYR A CA 1
ATOM 774 C C . TYR A 1 97 ? 1.084 2.695 12.823 1.00 82.25 97 TYR A C 1
ATOM 776 O O . TYR A 1 97 ? 0.773 1.876 13.686 1.00 82.25 97 TYR A O 1
ATOM 784 N N . GLU A 1 98 ? 0.569 3.926 12.789 1.00 85.25 98 GLU A N 1
ATOM 785 C CA . GLU A 1 98 ? -0.444 4.419 13.730 1.00 85.25 98 GLU A CA 1
ATOM 786 C C . GLU A 1 98 ? -1.691 3.525 13.718 1.00 85.25 98 GLU A C 1
ATOM 788 O O . GLU A 1 98 ? -2.223 3.168 14.771 1.00 85.25 98 GLU A O 1
ATOM 793 N N . LEU A 1 99 ? -2.158 3.142 12.523 1.00 87.56 99 LEU A N 1
ATOM 794 C CA . LEU A 1 99 ? -3.290 2.230 12.366 1.00 87.56 99 LEU A CA 1
ATOM 795 C C . LEU A 1 99 ? -2.975 0.848 12.949 1.00 87.56 99 LEU A C 1
ATOM 797 O O . LEU A 1 99 ? -3.794 0.295 13.677 1.00 87.56 99 LEU A O 1
ATOM 801 N N . GLY A 1 100 ? -1.778 0.322 12.695 1.00 84.88 100 GLY A N 1
ATOM 802 C CA . GLY A 1 100 ? -1.318 -0.945 13.248 1.00 84.88 100 GLY A CA 1
ATOM 803 C C . GLY A 1 100 ? -1.314 -0.957 14.779 1.00 84.88 100 GLY A C 1
ATOM 804 O O . GLY A 1 100 ? -1.885 -1.862 15.383 1.00 84.88 100 GLY A O 1
ATOM 805 N N . VAL A 1 101 ? -0.730 0.056 15.422 1.00 85.31 101 VAL A N 1
ATOM 806 C CA . VAL A 1 101 ? -0.707 0.159 16.894 1.00 85.31 101 VAL A CA 1
ATOM 807 C C . VAL A 1 101 ? -2.128 0.158 17.463 1.00 85.31 101 VAL A C 1
ATOM 809 O O . VAL A 1 101 ? -2.419 -0.563 18.413 1.00 85.31 101 VAL A O 1
ATOM 812 N N . GLN A 1 102 ? -3.052 0.886 16.835 1.00 86.38 102 GLN A N 1
ATOM 813 C CA . GLN A 1 102 ? -4.448 0.904 17.271 1.00 86.38 102 GLN A CA 1
ATOM 814 C C . GLN A 1 102 ? -5.147 -0.449 17.112 1.00 86.38 102 GLN A C 1
ATOM 816 O O . GLN A 1 102 ? -5.962 -0.794 17.967 1.00 86.38 102 GLN A O 1
ATOM 821 N N . ILE A 1 103 ? -4.832 -1.206 16.056 1.00 86.00 103 ILE A N 1
ATOM 822 C CA . ILE A 1 103 ? -5.322 -2.579 15.875 1.00 86.00 103 ILE A CA 1
ATOM 823 C C . ILE A 1 103 ? -4.819 -3.465 17.018 1.00 86.00 103 ILE A C 1
ATOM 825 O O . ILE A 1 103 ? -5.617 -4.170 17.629 1.00 86.00 103 ILE A O 1
ATOM 829 N N . VAL A 1 104 ? -3.528 -3.387 17.359 1.00 83.38 104 VAL A N 1
ATOM 830 C CA . VAL A 1 104 ? -2.940 -4.147 18.476 1.00 83.38 104 VAL A CA 1
ATOM 831 C C . VAL A 1 104 ? -3.637 -3.814 19.795 1.00 83.38 104 VAL A C 1
ATOM 833 O O . VAL A 1 104 ? -4.038 -4.729 20.512 1.00 83.38 104 VAL A O 1
ATOM 836 N N . ASP A 1 105 ? -3.853 -2.531 20.089 1.00 82.81 105 ASP A N 1
ATOM 837 C CA . ASP A 1 105 ? -4.558 -2.103 21.300 1.00 82.81 105 ASP A CA 1
ATOM 838 C C . ASP A 1 105 ? -5.975 -2.686 21.387 1.00 82.81 105 ASP A C 1
ATOM 840 O O . ASP A 1 105 ? -6.400 -3.129 22.452 1.00 82.81 105 ASP A O 1
ATOM 844 N N . ILE A 1 106 ? -6.719 -2.685 20.274 1.00 84.88 106 ILE A N 1
ATOM 845 C CA . ILE A 1 106 ? -8.080 -3.238 20.223 1.00 84.88 106 ILE A CA 1
ATOM 846 C C . ILE A 1 106 ? -8.044 -4.752 20.430 1.00 84.88 106 ILE A C 1
ATOM 848 O O . ILE A 1 106 ? -8.853 -5.281 21.194 1.00 84.88 106 ILE A O 1
ATOM 852 N N . CYS A 1 107 ? -7.094 -5.453 19.809 1.00 82.44 107 CYS A N 1
ATOM 853 C CA . CYS A 1 107 ? -6.918 -6.890 20.006 1.00 82.44 107 CYS A CA 1
ATOM 854 C C . CYS A 1 107 ? -6.588 -7.227 21.469 1.00 82.44 107 CYS A C 1
ATOM 856 O O . CYS A 1 107 ? -7.122 -8.195 22.001 1.00 82.44 107 CYS A O 1
ATOM 858 N N . ILE A 1 108 ? -5.766 -6.419 22.148 1.00 81.25 108 ILE A N 1
ATOM 859 C CA . ILE A 1 108 ? -5.465 -6.598 23.577 1.00 81.25 108 ILE A CA 1
ATOM 860 C C . ILE A 1 108 ? -6.706 -6.318 24.433 1.00 81.25 108 ILE A C 1
ATOM 862 O O . ILE A 1 108 ? -7.025 -7.113 25.316 1.00 81.25 108 ILE A O 1
ATOM 866 N N . ALA A 1 109 ? -7.423 -5.226 24.161 1.00 84.19 109 ALA A N 1
ATOM 867 C CA . ALA A 1 109 ? -8.596 -4.818 24.934 1.00 84.19 109 ALA A CA 1
ATOM 868 C C . ALA A 1 109 ? -9.769 -5.803 24.807 1.00 84.19 109 ALA A C 1
ATOM 870 O O . ALA A 1 109 ? -10.488 -6.037 25.774 1.00 84.19 109 ALA A O 1
ATOM 871 N N . THR A 1 110 ? -9.957 -6.397 23.628 1.00 83.00 110 THR A N 1
ATOM 872 C CA . THR A 1 110 ? -11.071 -7.322 23.360 1.00 83.00 110 THR A CA 1
ATOM 873 C C . THR A 1 110 ? -10.748 -8.780 23.685 1.00 83.00 110 THR A C 1
ATOM 875 O O . THR A 1 110 ? -11.667 -9.596 23.756 1.00 83.00 110 THR A O 1
ATOM 878 N N . ARG A 1 111 ? -9.476 -9.103 23.977 1.00 79.69 111 ARG A N 1
ATOM 879 C CA . ARG A 1 111 ? -8.980 -10.469 24.211 1.00 79.69 111 ARG A CA 1
ATOM 880 C C . ARG A 1 111 ? -9.783 -11.253 25.248 1.00 79.69 111 ARG A C 1
ATOM 882 O O . ARG A 1 111 ? -10.014 -12.441 25.050 1.00 79.69 111 ARG A O 1
ATOM 889 N N . ALA A 1 112 ? -10.184 -10.615 26.347 1.00 81.44 112 ALA A N 1
ATOM 890 C CA . ALA A 1 112 ? -10.940 -11.278 27.414 1.00 81.44 112 ALA A CA 1
ATOM 891 C C . ALA A 1 112 ? -12.355 -11.690 26.971 1.00 81.44 112 ALA A C 1
ATOM 893 O O . ALA A 1 112 ? -12.906 -12.650 27.499 1.00 81.44 112 ALA A O 1
ATOM 894 N N . THR A 1 113 ? -12.922 -10.985 25.991 1.00 84.75 113 THR A N 1
ATOM 895 C CA . THR A 1 113 ? -14.295 -11.187 25.518 1.00 84.75 113 THR A CA 1
ATOM 896 C C . THR A 1 113 ? -14.358 -12.137 24.325 1.00 84.75 113 THR A C 1
ATOM 898 O O . THR A 1 113 ? -15.284 -12.933 24.228 1.00 84.75 113 THR A O 1
ATOM 901 N N . ASN A 1 114 ? -13.388 -12.060 23.410 1.00 79.19 114 ASN A N 1
ATOM 902 C CA . ASN A 1 114 ? -13.404 -12.793 22.137 1.00 79.19 114 ASN A CA 1
ATOM 903 C C . ASN A 1 114 ? -12.287 -13.843 21.995 1.00 79.19 114 ASN A C 1
ATOM 905 O O . ASN A 1 114 ? -12.149 -14.462 20.942 1.00 79.19 114 ASN A O 1
ATOM 909 N N . GLY A 1 115 ? -11.451 -14.028 23.021 1.00 75.50 115 GLY A N 1
ATOM 910 C CA . GLY A 1 115 ? -10.347 -14.991 22.998 1.00 75.50 115 GLY A CA 1
ATOM 911 C C . GLY A 1 115 ? -9.181 -14.612 22.074 1.00 75.50 115 GLY A C 1
ATOM 912 O O . GLY A 1 115 ? -8.322 -15.449 21.814 1.00 75.50 115 GLY A O 1
ATOM 913 N N . GLY A 1 116 ? -9.116 -13.369 21.583 1.00 72.25 116 GLY A N 1
ATOM 914 C CA . GLY A 1 116 ? -8.080 -12.907 20.647 1.00 72.25 116 GLY A CA 1
ATOM 915 C C . GLY A 1 116 ? -8.422 -13.121 19.168 1.00 72.25 116 GLY A C 1
ATOM 916 O O . GLY A 1 116 ? -7.528 -13.056 18.321 1.00 72.25 116 GLY A O 1
ATOM 917 N N . LEU A 1 117 ? -9.698 -13.374 18.859 1.00 76.75 117 LEU A N 1
ATOM 918 C CA . LEU A 1 117 ? -10.247 -13.458 17.506 1.00 76.75 117 LEU A CA 1
ATOM 919 C C . LEU A 1 117 ? -11.219 -12.302 17.266 1.00 76.75 117 LEU A C 1
ATOM 921 O O . LEU A 1 117 ? -12.167 -12.121 18.026 1.00 76.75 117 LEU A O 1
ATOM 925 N N . ILE A 1 118 ? -11.017 -11.531 16.201 1.00 82.88 118 ILE A N 1
ATOM 926 C CA . ILE A 1 118 ? -11.921 -10.435 15.836 1.00 82.88 118 ILE A CA 1
ATOM 927 C C . ILE A 1 118 ? -12.200 -10.427 14.332 1.00 82.88 118 ILE A C 1
ATOM 929 O O . ILE A 1 118 ? -11.282 -10.585 13.526 1.00 82.88 118 ILE A O 1
ATOM 933 N N . ASP A 1 119 ? -13.466 -10.246 13.951 1.00 85.12 119 ASP A N 1
ATOM 934 C CA . ASP A 1 119 ? -13.849 -10.052 12.551 1.00 85.12 119 ASP A CA 1
ATOM 935 C C . ASP A 1 119 ? -13.378 -8.684 12.040 1.00 85.12 119 ASP A C 1
ATOM 937 O O . ASP A 1 119 ? -13.369 -7.688 12.770 1.00 85.12 119 ASP A O 1
ATOM 941 N N . LEU A 1 120 ? -12.989 -8.615 10.771 1.00 83.81 120 LEU A N 1
ATOM 942 C CA . LEU A 1 120 ? -12.436 -7.406 10.175 1.00 83.81 120 LEU A CA 1
ATOM 943 C C . LEU A 1 120 ? -13.455 -6.253 10.106 1.00 83.81 120 LEU A C 1
ATOM 945 O O . LEU A 1 120 ? -13.070 -5.087 10.234 1.00 83.81 120 LEU A O 1
ATOM 949 N N . LEU A 1 121 ? -14.750 -6.544 9.948 1.00 86.06 121 LEU A N 1
ATOM 950 C CA . LEU A 1 121 ? -15.802 -5.524 9.978 1.00 86.06 121 LEU A CA 1
ATOM 951 C C . LEU A 1 121 ? -15.976 -4.953 11.386 1.00 86.06 121 LEU A C 1
ATOM 953 O O . LEU A 1 121 ? -16.129 -3.740 11.541 1.00 86.06 121 LEU A O 1
ATOM 957 N N . ASP A 1 122 ? -15.917 -5.801 12.409 1.00 87.00 122 ASP A N 1
ATOM 958 C CA . ASP A 1 122 ? -16.040 -5.372 13.802 1.00 87.00 122 ASP A CA 1
ATOM 959 C C . ASP A 1 122 ? -14.794 -4.626 14.277 1.00 87.00 122 ASP A C 1
ATOM 961 O O . ASP A 1 122 ? -14.913 -3.573 14.908 1.00 87.00 122 ASP A O 1
ATOM 965 N N . LEU A 1 123 ? -13.601 -5.069 13.870 1.00 86.88 123 LEU A N 1
ATOM 966 C CA . LEU A 1 123 ? -12.367 -4.315 14.071 1.00 86.88 123 LEU A CA 1
ATOM 967 C C . LEU A 1 123 ? -12.475 -2.913 13.461 1.00 86.88 123 LEU A C 1
ATOM 969 O O . LEU A 1 123 ? -12.128 -1.929 14.115 1.00 86.88 123 LEU A O 1
ATOM 973 N N . ARG A 1 124 ? -12.987 -2.797 12.231 1.00 87.69 124 ARG A N 1
ATOM 974 C CA . ARG A 1 124 ? -13.174 -1.500 11.571 1.00 87.69 124 ARG A CA 1
ATOM 975 C C . ARG A 1 124 ? -14.144 -0.605 12.343 1.00 87.69 124 ARG A C 1
ATOM 977 O O . ARG A 1 124 ? -13.846 0.574 12.524 1.00 87.69 124 ARG A O 1
ATOM 984 N N . LYS A 1 125 ? -15.262 -1.140 12.846 1.00 88.81 125 LYS A N 1
ATOM 985 C CA . LYS A 1 125 ? -16.197 -0.376 13.695 1.00 88.81 125 LYS A CA 1
ATOM 986 C C . LYS A 1 125 ? -15.496 0.155 14.950 1.00 88.81 125 LYS A C 1
ATOM 988 O O . LYS A 1 125 ? -15.605 1.346 15.238 1.00 88.81 125 LYS A O 1
ATOM 993 N N . LEU A 1 126 ? -14.736 -0.689 15.651 1.00 88.31 126 LEU A N 1
ATOM 994 C CA . LEU A 1 126 ? -13.996 -0.301 16.859 1.00 88.31 126 LEU A CA 1
ATOM 995 C C . LEU A 1 126 ? -12.899 0.735 16.565 1.00 88.31 126 LEU A C 1
ATOM 997 O O . LEU A 1 126 ? -12.713 1.678 17.334 1.00 88.31 126 LEU A O 1
ATOM 1001 N N . LEU A 1 127 ? -12.200 0.612 15.434 1.00 89.75 127 LEU A N 1
ATOM 1002 C CA . LEU A 1 127 ? -11.206 1.593 14.988 1.00 89.75 127 LEU A CA 1
ATOM 1003 C C . LEU A 1 127 ? -11.836 2.959 14.709 1.00 89.75 127 LEU A C 1
ATOM 1005 O O . LEU A 1 127 ? -11.307 3.980 15.151 1.00 89.75 127 LEU A O 1
ATOM 1009 N N . CYS A 1 128 ? -12.968 2.990 14.007 1.00 87.44 128 CYS A N 1
ATOM 1010 C CA . CYS A 1 128 ? -13.696 4.225 13.722 1.00 87.44 128 CYS A CA 1
ATOM 1011 C C . CYS A 1 128 ? -14.204 4.890 15.009 1.00 87.44 128 CYS A C 1
ATOM 1013 O O . CYS A 1 128 ? -14.031 6.098 15.178 1.00 87.44 128 CYS A O 1
ATOM 1015 N N . GLN A 1 129 ? -14.715 4.101 15.962 1.00 88.31 129 GLN A N 1
ATOM 1016 C CA . GLN A 1 129 ? -15.093 4.589 17.292 1.00 88.31 129 GLN A CA 1
ATOM 1017 C C . GLN A 1 129 ? -13.897 5.198 18.037 1.00 88.31 129 GLN A C 1
ATOM 1019 O O . GLN A 1 129 ? -13.981 6.328 18.518 1.00 88.31 129 GLN A O 1
ATOM 1024 N N . LYS A 1 130 ? -12.754 4.500 18.077 1.00 85.69 130 LYS A N 1
ATOM 1025 C CA . LYS A 1 130 ? -11.533 4.974 18.753 1.00 85.69 130 LYS A CA 1
ATOM 1026 C C . LYS A 1 130 ? -10.980 6.258 18.127 1.00 85.69 130 LYS A C 1
ATOM 1028 O O . LYS A 1 130 ? -10.485 7.126 18.841 1.00 85.69 130 LYS A O 1
ATOM 1033 N N . ARG A 1 131 ? -11.079 6.398 16.802 1.00 83.19 131 ARG A N 1
ATOM 1034 C CA . ARG A 1 131 ? -10.622 7.583 16.058 1.00 83.19 131 ARG A CA 1
ATOM 1035 C C . ARG A 1 131 ? -11.610 8.749 16.063 1.00 83.19 131 ARG A C 1
ATOM 1037 O O . ARG A 1 131 ? -11.237 9.815 15.583 1.00 83.19 131 ARG A O 1
ATOM 1044 N N . LYS A 1 132 ? -12.837 8.567 16.572 1.00 83.12 132 LYS A N 1
ATOM 1045 C CA . LYS A 1 132 ? -13.948 9.525 16.400 1.00 83.12 132 LYS A CA 1
ATOM 1046 C C . LYS A 1 132 ? -14.116 9.929 14.927 1.00 83.12 132 LYS A C 1
ATOM 1048 O O . LYS A 1 132 ? -14.317 11.098 14.613 1.00 83.12 132 LYS A O 1
ATOM 1053 N N . ALA A 1 133 ? -13.946 8.960 14.032 1.00 76.62 133 ALA A N 1
ATOM 1054 C CA . A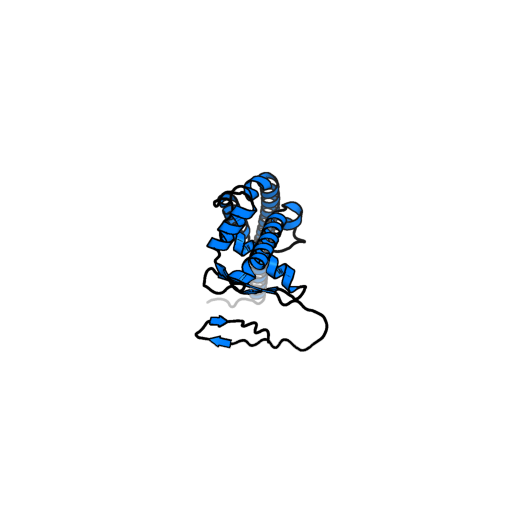LA A 1 133 ? -13.943 9.167 12.592 1.00 76.62 133 ALA A CA 1
ATOM 1055 C C . ALA A 1 133 ? -15.063 8.360 11.939 1.00 76.62 133 ALA A C 1
ATOM 1057 O O . ALA A 1 133 ? -15.461 7.309 12.445 1.00 76.62 133 ALA A O 1
ATOM 1058 N N . ASP A 1 134 ? -15.525 8.825 10.781 1.00 73.12 134 ASP A N 1
ATOM 1059 C CA . ASP A 1 134 ? -16.561 8.129 10.029 1.00 73.12 134 ASP A CA 1
ATOM 1060 C C . ASP A 1 134 ? -16.104 6.738 9.586 1.00 73.12 134 ASP A C 1
ATOM 1062 O O . ASP A 1 134 ? -14.943 6.515 9.221 1.00 73.12 134 ASP A O 1
ATOM 1066 N N . LEU A 1 135 ? -17.061 5.808 9.531 1.00 65.19 135 LEU A N 1
ATOM 1067 C CA . LEU A 1 135 ? -16.873 4.439 9.039 1.00 65.19 135 LEU A CA 1
ATOM 1068 C C . LEU A 1 135 ? -16.330 4.371 7.607 1.00 65.19 135 LEU A C 1
ATOM 1070 O O . LEU A 1 135 ? -15.762 3.347 7.229 1.00 65.19 135 LEU A O 1
ATOM 1074 N N . GLY A 1 136 ? -16.500 5.436 6.819 1.00 69.19 136 GLY A N 1
ATOM 1075 C CA . GLY A 1 136 ? -15.954 5.557 5.469 1.00 69.19 136 GLY A CA 1
ATOM 1076 C C . GLY A 1 136 ? -14.461 5.887 5.425 1.00 69.19 136 GLY A C 1
ATOM 1077 O O . GLY A 1 136 ? -13.830 5.619 4.419 1.00 69.19 136 GLY A O 1
ATOM 1078 N N . SER A 1 137 ? -13.860 6.413 6.494 1.00 79.19 137 SER A N 1
ATOM 1079 C CA . SER A 1 137 ? -12.459 6.876 6.477 1.00 79.19 137 SER A CA 1
ATOM 1080 C C . SER A 1 137 ? -11.413 5.754 6.358 1.00 79.19 137 SER A C 1
ATOM 1082 O O . SER A 1 137 ? -10.265 6.012 5.977 1.00 79.19 137 SER A O 1
ATOM 1084 N N . LEU A 1 138 ? -11.804 4.515 6.673 1.00 85.56 138 LEU A N 1
ATOM 1085 C CA . LEU A 1 138 ? -10.951 3.330 6.664 1.00 85.56 138 LEU A CA 1
ATOM 1086 C C . LEU A 1 138 ? -11.581 2.208 5.846 1.00 85.56 138 LEU A C 1
ATOM 1088 O O . LEU A 1 138 ? -12.745 1.849 6.042 1.00 85.56 138 LEU A O 1
ATOM 1092 N N . THR A 1 139 ? -10.779 1.618 4.967 1.00 87.06 139 THR A N 1
ATOM 1093 C CA . THR A 1 139 ? -11.161 0.436 4.195 1.00 87.06 139 THR A CA 1
ATOM 1094 C C . THR A 1 139 ? -10.667 -0.846 4.864 1.00 87.06 139 THR A C 1
ATOM 1096 O O . THR A 1 139 ? -9.777 -0.835 5.719 1.00 87.06 139 THR A O 1
ATOM 1099 N N . SER A 1 140 ? -11.242 -1.977 4.461 1.00 85.62 140 SER A N 1
ATOM 1100 C CA . SER A 1 140 ? -10.754 -3.300 4.859 1.00 85.62 140 SER A CA 1
ATOM 1101 C C . SER A 1 140 ? -9.302 -3.528 4.422 1.00 85.62 140 SER A C 1
ATOM 1103 O O . SER A 1 140 ? -8.494 -4.049 5.187 1.00 85.62 140 SER A O 1
ATOM 1105 N N . ASP A 1 141 ? -8.961 -3.062 3.219 1.00 86.25 141 ASP A N 1
ATOM 1106 C CA . ASP A 1 141 ? -7.611 -3.118 2.658 1.00 86.25 141 ASP A CA 1
ATOM 1107 C C . ASP A 1 141 ? -6.605 -2.321 3.506 1.00 86.25 141 ASP A C 1
ATOM 1109 O O . ASP A 1 141 ? -5.507 -2.803 3.780 1.00 86.25 141 ASP A O 1
ATOM 1113 N N . ASP A 1 142 ? -7.003 -1.157 4.037 1.00 87.94 142 ASP A N 1
ATOM 1114 C CA . ASP A 1 142 ? -6.141 -0.374 4.930 1.00 87.94 142 ASP A CA 1
ATOM 1115 C C . ASP A 1 142 ? -5.752 -1.151 6.196 1.00 87.94 142 ASP A C 1
ATOM 1117 O O . ASP A 1 142 ? -4.599 -1.110 6.636 1.00 87.94 142 ASP A O 1
ATOM 1121 N N . CYS A 1 143 ? -6.708 -1.888 6.769 1.00 87.19 143 CYS A N 1
ATOM 1122 C CA . CYS A 1 143 ? -6.480 -2.720 7.949 1.00 87.19 143 CYS A CA 1
ATOM 1123 C C . CYS A 1 143 ? -5.521 -3.875 7.625 1.00 87.19 143 CYS A C 1
ATOM 1125 O O . CYS A 1 143 ? -4.568 -4.118 8.365 1.00 87.19 143 CYS A O 1
ATOM 1127 N N . LEU A 1 144 ? -5.721 -4.545 6.487 1.00 85.69 144 LEU A N 1
ATOM 1128 C CA . LEU A 1 144 ? -4.866 -5.645 6.033 1.00 85.69 144 LEU A CA 1
ATOM 1129 C C . LEU A 1 144 ? -3.431 -5.189 5.743 1.00 85.69 144 LEU A C 1
ATOM 1131 O O . LEU A 1 144 ? -2.472 -5.870 6.124 1.00 85.69 144 LEU A O 1
ATOM 1135 N N . ARG A 1 145 ? -3.259 -4.017 5.123 1.00 84.69 145 ARG A N 1
ATOM 1136 C CA . ARG A 1 145 ? -1.938 -3.422 4.871 1.00 84.69 145 ARG A CA 1
ATOM 1137 C C . ARG A 1 145 ? -1.229 -3.044 6.165 1.00 84.69 145 ARG A C 1
ATOM 1139 O O . ARG A 1 145 ? -0.046 -3.352 6.309 1.00 84.69 145 ARG A O 1
ATOM 1146 N N . ALA A 1 146 ? -1.940 -2.450 7.126 1.00 85.81 146 ALA A N 1
ATOM 1147 C CA . ALA A 1 146 ? -1.386 -2.141 8.445 1.00 85.81 146 ALA A CA 1
ATOM 1148 C C . ALA A 1 146 ? -0.894 -3.407 9.162 1.00 85.81 146 ALA A C 1
ATOM 1150 O O . ALA A 1 146 ? 0.234 -3.445 9.653 1.00 85.81 146 ALA A O 1
ATOM 1151 N N . ILE A 1 147 ? -1.691 -4.478 9.158 1.00 82.62 147 ILE A N 1
ATOM 1152 C CA . ILE A 1 147 ? -1.321 -5.765 9.768 1.00 82.62 147 ILE A CA 1
ATOM 1153 C C . ILE A 1 147 ? -0.120 -6.393 9.052 1.00 82.62 147 ILE A C 1
ATOM 1155 O O . ILE A 1 147 ? 0.827 -6.840 9.699 1.00 82.62 147 ILE A O 1
ATOM 1159 N N . SER A 1 148 ? -0.113 -6.384 7.718 1.00 80.94 148 SER A N 1
ATOM 1160 C CA . SER A 1 148 ? 1.010 -6.892 6.918 1.00 80.94 148 SER A CA 1
ATOM 1161 C C . SER A 1 148 ? 2.307 -6.144 7.234 1.00 80.94 148 SER A C 1
ATOM 1163 O O . SER A 1 148 ? 3.370 -6.753 7.390 1.00 80.94 148 SER A O 1
ATOM 1165 N N . LYS A 1 149 ? 2.216 -4.823 7.417 1.00 74.88 149 LYS A N 1
ATOM 1166 C CA . LYS A 1 149 ? 3.343 -3.980 7.814 1.00 74.88 149 LYS A CA 1
ATOM 1167 C C . LYS A 1 149 ? 3.829 -4.295 9.232 1.00 74.88 149 LYS A C 1
ATOM 1169 O O . LYS A 1 149 ? 5.038 -4.393 9.448 1.00 74.88 149 LYS A O 1
ATOM 1174 N N . LEU A 1 150 ? 2.909 -4.513 10.175 1.00 73.62 150 LEU A N 1
ATOM 1175 C CA . LEU A 1 150 ? 3.232 -4.924 11.543 1.00 73.62 150 LEU A CA 1
ATOM 1176 C C . LEU A 1 150 ? 3.924 -6.284 11.594 1.00 73.62 150 LEU A C 1
ATOM 1178 O O . LEU A 1 150 ? 4.908 -6.438 12.316 1.00 73.62 150 LEU A O 1
ATOM 1182 N N . LYS A 1 151 ? 3.461 -7.259 10.805 1.00 68.31 151 LYS A N 1
ATOM 1183 C CA . LYS A 1 151 ? 4.093 -8.580 10.693 1.00 68.31 151 LYS A CA 1
ATOM 1184 C C . LYS A 1 151 ? 5.564 -8.444 10.295 1.00 68.31 151 LYS A C 1
ATOM 1186 O O . LYS A 1 151 ? 6.430 -9.024 10.943 1.00 68.31 151 LYS A O 1
ATOM 1191 N N . ALA A 1 152 ? 5.867 -7.607 9.302 1.00 61.84 152 ALA A N 1
ATOM 1192 C CA . ALA A 1 152 ? 7.241 -7.353 8.870 1.00 61.84 152 ALA A CA 1
ATOM 1193 C C . ALA A 1 152 ? 8.114 -6.659 9.941 1.00 61.84 152 ALA A C 1
ATOM 1195 O O . ALA A 1 152 ? 9.330 -6.858 9.965 1.00 61.84 152 ALA A O 1
ATOM 1196 N N . SER A 1 153 ? 7.534 -5.842 10.830 1.00 57.47 153 SER A N 1
ATOM 1197 C CA . SER A 1 153 ? 8.281 -5.221 11.935 1.00 57.47 153 SER A CA 1
ATOM 1198 C C . SER A 1 153 ? 8.440 -6.127 13.156 1.00 57.47 153 SER A C 1
ATOM 1200 O O . SER A 1 153 ? 9.527 -6.165 13.726 1.00 57.47 153 SER A O 1
ATOM 1202 N N . ILE A 1 154 ? 7.393 -6.860 13.543 1.00 53.09 154 ILE A N 1
ATOM 1203 C CA . ILE A 1 154 ? 7.347 -7.647 14.784 1.00 53.09 154 ILE A CA 1
ATOM 1204 C C . ILE A 1 154 ? 8.092 -8.980 14.634 1.00 53.09 154 ILE A C 1
ATOM 1206 O O . ILE A 1 154 ? 8.718 -9.428 15.586 1.00 53.09 154 ILE A O 1
ATOM 1210 N N . LEU A 1 155 ? 8.156 -9.577 13.437 1.00 50.25 155 LEU A N 1
ATOM 1211 C CA . LEU A 1 155 ? 8.931 -10.808 13.205 1.00 50.25 155 LEU A CA 1
ATOM 1212 C C . LEU A 1 155 ? 10.453 -10.658 13.421 1.00 50.25 155 LEU A C 1
ATOM 1214 O O . LEU A 1 155 ? 11.159 -11.661 13.419 1.00 50.25 155 LEU A O 1
ATOM 1218 N N . ARG A 1 156 ? 10.971 -9.439 13.633 1.00 47.25 156 ARG A N 1
ATOM 1219 C CA . ARG A 1 156 ? 12.364 -9.222 14.066 1.00 47.25 156 ARG A CA 1
ATOM 1220 C C . ARG A 1 156 ? 12.569 -9.328 15.578 1.00 47.25 156 ARG A C 1
ATOM 1222 O O . ARG A 1 156 ? 13.673 -9.652 15.991 1.00 47.25 156 ARG A O 1
ATOM 1229 N N . ASN A 1 157 ? 11.529 -9.096 16.376 1.00 41.59 157 ASN A N 1
ATOM 1230 C CA . ASN A 1 157 ? 11.552 -9.200 17.833 1.00 41.59 157 ASN A CA 1
ATOM 1231 C C . ASN A 1 157 ? 10.377 -10.087 18.261 1.00 41.59 157 ASN A C 1
ATOM 1233 O O . ASN A 1 157 ? 9.274 -9.604 18.504 1.00 41.59 157 ASN A O 1
ATOM 1237 N N . SER A 1 158 ? 10.620 -11.398 18.282 1.00 47.06 158 SER A N 1
ATOM 1238 C CA . SER A 1 158 ? 9.725 -12.480 18.711 1.00 47.06 158 SER A CA 1
ATOM 1239 C C . SER A 1 158 ? 8.686 -12.041 19.751 1.00 47.06 158 SER A C 1
ATOM 1241 O O . SER A 1 158 ? 9.091 -11.763 20.870 1.00 47.06 158 SER A O 1
ATOM 1243 N N . THR A 1 159 ? 7.384 -11.960 19.421 1.00 46.34 159 THR A N 1
ATOM 1244 C CA . THR A 1 159 ? 6.253 -12.092 20.394 1.00 46.34 159 THR A CA 1
ATOM 1245 C C . THR A 1 159 ? 4.826 -11.946 19.825 1.00 46.34 159 THR A C 1
ATOM 1247 O O . THR A 1 159 ? 3.882 -12.189 20.574 1.00 46.34 159 THR A O 1
ATOM 1250 N N . ALA A 1 160 ? 4.598 -11.631 18.541 1.00 45.31 160 ALA A N 1
ATOM 1251 C CA . ALA A 1 160 ? 3.236 -11.691 17.978 1.00 45.31 160 ALA A CA 1
ATOM 1252 C C . ALA A 1 160 ? 3.200 -12.360 16.600 1.00 45.31 160 ALA A C 1
ATOM 1254 O O . ALA A 1 160 ? 3.845 -11.906 15.652 1.00 45.31 160 ALA A O 1
ATOM 1255 N N . THR A 1 161 ? 2.425 -13.437 16.487 1.00 48.44 161 THR A N 1
ATOM 1256 C CA . THR A 1 161 ? 2.144 -14.117 15.218 1.00 48.44 161 THR A CA 1
ATOM 1257 C C . THR A 1 161 ? 0.712 -13.783 14.819 1.00 48.44 161 THR A C 1
ATOM 1259 O O . THR A 1 161 ? -0.236 -14.238 15.449 1.00 48.44 161 THR A O 1
ATOM 1262 N N . PHE A 1 162 ? 0.558 -12.947 13.794 1.00 49.66 162 PHE A N 1
ATOM 1263 C CA . PHE A 1 162 ? -0.739 -12.693 13.172 1.00 49.66 162 PHE A CA 1
ATOM 1264 C C . PHE A 1 162 ? -0.957 -13.738 12.080 1.00 49.66 162 PHE A C 1
ATOM 1266 O O . PHE A 1 162 ? -0.149 -13.834 11.147 1.00 49.66 162 PHE A O 1
ATOM 1273 N N . PHE A 1 163 ? -2.020 -14.529 12.216 1.00 44.03 163 PHE A N 1
ATOM 1274 C CA . PHE A 1 163 ? -2.413 -15.537 11.235 1.00 44.03 163 PHE A CA 1
ATOM 1275 C C . PHE A 1 163 ? -3.678 -15.079 10.502 1.00 44.03 163 PHE A C 1
ATOM 1277 O O . PHE A 1 163 ? -4.604 -14.563 11.128 1.00 44.03 163 PHE A O 1
ATOM 1284 N N . TRP A 1 164 ? -3.676 -15.226 9.177 1.00 41.94 164 TRP A N 1
ATOM 1285 C CA . TRP A 1 164 ? -4.790 -14.896 8.289 1.00 41.94 164 TRP A CA 1
ATOM 1286 C C . TRP A 1 164 ? -4.959 -16.042 7.293 1.00 41.94 164 TRP A C 1
ATOM 1288 O O . TRP A 1 164 ? -4.062 -16.287 6.486 1.00 41.94 164 TRP A O 1
ATOM 1298 N N . GLU A 1 165 ? -6.101 -16.720 7.341 1.00 39.62 165 GLU A N 1
ATOM 1299 C CA . GLU A 1 165 ? -6.534 -17.705 6.347 1.00 39.62 165 GLU A CA 1
ATOM 1300 C C . GLU A 1 165 ? -7.988 -17.410 5.995 1.00 39.62 165 GLU A C 1
ATOM 1302 O O . GLU A 1 165 ? -8.781 -17.334 6.924 1.00 39.62 165 GLU A O 1
ATOM 1307 N N . SER A 1 166 ? -8.268 -17.245 4.688 1.00 42.12 166 SER A N 1
ATOM 1308 C CA . SER A 1 166 ? -9.518 -17.252 3.877 1.00 42.12 166 SER A CA 1
ATOM 1309 C C . SER A 1 166 ? -10.884 -16.814 4.449 1.00 42.12 166 SER A C 1
ATOM 1311 O O . SER A 1 166 ? -11.838 -16.657 3.691 1.00 42.12 166 SER A O 1
ATOM 1313 N N . CYS A 1 167 ? -10.990 -16.561 5.739 1.00 42.81 167 CYS A N 1
ATOM 1314 C CA . CYS A 1 167 ? -12.108 -16.044 6.497 1.00 42.81 167 CYS A CA 1
ATOM 1315 C C . CYS A 1 167 ? -11.681 -14.648 6.959 1.00 42.81 167 CYS A C 1
ATOM 1317 O O . CYS A 1 167 ? -10.523 -14.455 7.320 1.00 42.81 167 CYS A O 1
ATOM 1319 N N . ASN A 1 168 ? -12.572 -13.659 6.939 1.00 56.22 168 ASN A N 1
ATOM 1320 C CA . ASN A 1 168 ? -12.252 -12.258 7.240 1.00 56.22 168 ASN A CA 1
ATOM 1321 C C . ASN A 1 168 ? -11.905 -11.986 8.730 1.00 56.22 168 ASN A C 1
ATOM 1323 O O . ASN A 1 168 ? -12.296 -10.965 9.289 1.00 56.22 168 ASN A O 1
ATOM 1327 N N . CYS A 1 169 ? -11.190 -12.884 9.402 1.00 48.31 169 CYS A N 1
ATOM 1328 C CA . CYS A 1 169 ? -10.974 -12.901 10.840 1.00 48.31 169 CYS A CA 1
ATOM 1329 C C . CYS A 1 169 ? -9.485 -12.731 11.163 1.00 48.31 169 CYS A C 1
ATOM 1331 O O . CYS A 1 169 ? -8.617 -13.321 10.521 1.00 48.31 169 CYS A O 1
ATOM 1333 N N . ILE A 1 170 ? -9.181 -11.945 12.192 1.00 55.97 170 ILE A N 1
ATOM 1334 C CA . ILE A 1 170 ? -7.817 -11.710 12.669 1.00 55.97 170 ILE A CA 1
ATOM 1335 C C . ILE A 1 170 ? -7.608 -12.508 13.950 1.00 55.97 170 ILE A C 1
ATOM 1337 O O . ILE A 1 170 ? -8.340 -12.315 14.922 1.00 55.97 170 ILE A O 1
ATOM 1341 N N . HIS A 1 171 ? -6.582 -13.362 13.963 1.00 54.34 171 HIS A N 1
ATOM 1342 C CA . HIS A 1 17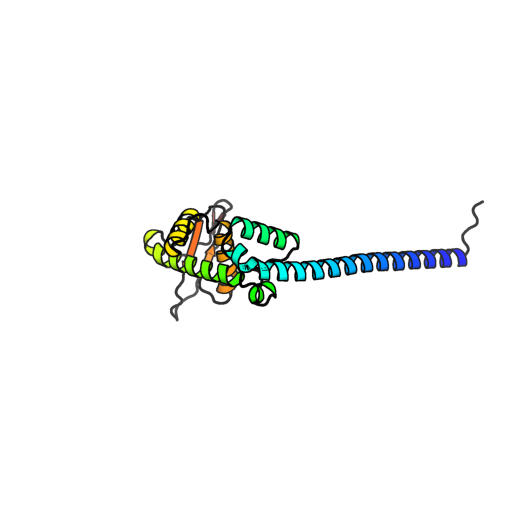1 ? -6.105 -14.033 15.170 1.00 54.34 171 HIS A CA 1
ATOM 1343 C C . HIS A 1 171 ? -4.831 -13.364 15.693 1.00 54.34 171 HIS A C 1
ATOM 1345 O O . HIS A 1 171 ? -3.855 -13.212 14.951 1.00 54.34 171 HIS A O 1
ATOM 1351 N N . ALA A 1 172 ? -4.830 -12.983 16.971 1.00 52.59 172 ALA A N 1
ATOM 1352 C CA . ALA A 1 172 ? -3.673 -12.411 17.651 1.00 52.59 172 ALA A CA 1
ATOM 1353 C C . ALA A 1 172 ? -3.309 -13.238 18.895 1.00 52.59 172 ALA A C 1
ATOM 1355 O O . ALA A 1 172 ? -3.930 -13.101 19.950 1.00 52.59 172 ALA A O 1
ATOM 1356 N N . SER A 1 173 ? -2.261 -14.064 18.801 1.00 51.00 173 SER A N 1
ATOM 1357 C CA . SER A 1 173 ? -1.653 -14.711 19.972 1.00 51.00 173 SER A CA 1
ATOM 1358 C C . SER A 1 173 ? -0.495 -13.853 20.493 1.00 51.00 173 SER A C 1
ATOM 1360 O O . SER A 1 173 ? 0.466 -13.597 19.767 1.00 51.00 173 SER A O 1
ATOM 1362 N N . PHE A 1 174 ? -0.574 -13.408 21.751 1.00 47.31 174 PHE A N 1
ATOM 1363 C CA . PHE A 1 174 ? 0.492 -12.655 22.426 1.00 47.31 174 PHE A CA 1
ATOM 1364 C C . PHE A 1 174 ? 1.088 -13.526 23.540 1.00 47.31 174 PHE A C 1
ATOM 1366 O O . PHE A 1 174 ? 0.483 -13.678 24.607 1.00 47.31 174 PHE A O 1
ATOM 1373 N N . THR A 1 175 ? 2.250 -14.134 23.301 1.00 43.81 175 THR A N 1
ATOM 1374 C CA . THR A 1 175 ? 2.987 -14.897 24.320 1.00 43.81 175 THR A CA 1
ATOM 1375 C C . THR A 1 175 ? 3.912 -13.948 25.072 1.00 43.81 175 THR A C 1
ATOM 1377 O O . THR A 1 175 ? 4.897 -13.452 24.532 1.00 43.81 175 THR A O 1
ATOM 1380 N N . ARG A 1 176 ? 3.594 -13.659 26.337 1.00 35.59 176 ARG A N 1
ATOM 1381 C CA . ARG A 1 176 ? 4.464 -12.877 27.223 1.00 35.59 176 ARG A CA 1
ATOM 1382 C C . ARG A 1 176 ? 5.670 -13.750 27.590 1.00 35.59 176 ARG A C 1
ATOM 1384 O O . ARG A 1 176 ? 5.536 -14.659 28.400 1.00 35.59 176 ARG A O 1
ATOM 1391 N N . LEU A 1 177 ? 6.834 -13.480 26.998 1.00 33.16 177 LEU A N 1
ATOM 1392 C CA . LEU A 1 177 ? 8.113 -14.060 27.421 1.00 33.16 177 LEU A CA 1
ATOM 1393 C C . LEU A 1 177 ? 8.489 -13.463 28.785 1.00 33.16 177 LEU A C 1
ATOM 1395 O O . LEU A 1 177 ? 9.185 -12.454 28.867 1.00 33.16 177 LEU A O 1
ATOM 1399 N N . HIS A 1 178 ? 7.976 -14.056 29.864 1.00 31.14 178 HIS A N 1
ATOM 1400 C CA . HIS A 1 178 ? 8.625 -13.932 31.161 1.00 31.14 178 HIS A CA 1
ATOM 1401 C C . HIS A 1 178 ? 9.800 -14.908 31.162 1.00 31.14 178 HIS A C 1
ATOM 1403 O O . HIS A 1 178 ? 9.664 -16.064 30.761 1.00 31.14 178 HIS A O 1
ATOM 1409 N N . SER A 1 179 ? 10.970 -14.397 31.517 1.00 39.53 179 SER A N 1
ATOM 1410 C CA . SER A 1 179 ? 12.231 -15.121 31.507 1.00 39.53 179 SER A CA 1
ATOM 1411 C C . SER A 1 179 ? 12.135 -16.430 32.291 1.00 39.53 179 SER A C 1
ATOM 1413 O O . SER A 1 179 ? 11.645 -16.462 33.418 1.00 39.53 179 SER A O 1
ATOM 1415 N N . ASN A 1 180 ? 12.697 -17.471 31.672 1.00 36.84 180 ASN A N 1
ATOM 1416 C CA . ASN A 1 180 ? 13.020 -18.779 32.235 1.00 36.84 180 ASN A CA 1
ATOM 1417 C C . ASN A 1 180 ? 11.813 -19.701 32.470 1.00 36.84 180 ASN A C 1
ATOM 1419 O O . ASN A 1 180 ? 11.309 -19.754 33.583 1.00 36.84 180 ASN A O 1
ATOM 1423 N N . LEU A 1 181 ? 11.410 -20.470 31.443 1.00 33.50 181 LEU A N 1
ATOM 1424 C CA . LEU A 1 181 ? 11.342 -21.947 31.464 1.00 33.50 181 LEU A CA 1
ATOM 1425 C C . LEU A 1 181 ? 10.668 -22.523 30.181 1.00 33.50 181 LEU A C 1
ATOM 1427 O O . LEU A 1 181 ? 9.515 -22.225 29.897 1.00 33.50 181 LEU A O 1
ATOM 1431 N N . TRP A 1 182 ? 11.398 -23.420 29.496 1.00 25.98 182 TRP A N 1
ATOM 1432 C CA . TRP A 1 182 ? 10.979 -24.475 28.534 1.00 25.98 182 TRP A CA 1
ATOM 1433 C C . TRP A 1 182 ? 10.555 -24.129 27.081 1.00 25.98 182 TRP A C 1
ATOM 1435 O O . TRP A 1 182 ? 10.068 -23.038 26.795 1.00 25.98 182 TRP A O 1
ATOM 1445 N N . PRO A 1 183 ? 10.811 -25.048 26.112 1.00 36.56 183 PRO A N 1
ATOM 1446 C CA . PRO A 1 183 ? 10.784 -24.749 24.687 1.00 36.56 183 PRO A CA 1
ATOM 1447 C C . PRO A 1 183 ? 9.358 -24.818 24.139 1.00 36.56 183 PRO A C 1
ATOM 1449 O O . PRO A 1 183 ? 8.687 -25.846 24.220 1.00 36.56 183 PRO A O 1
ATOM 1452 N N . ILE A 1 184 ? 8.921 -23.733 23.508 1.00 35.25 184 ILE A N 1
ATOM 1453 C CA . ILE A 1 184 ? 7.707 -23.709 22.692 1.00 35.25 184 ILE A CA 1
ATOM 1454 C C . ILE A 1 184 ? 7.932 -24.658 21.505 1.00 35.25 184 ILE A C 1
ATOM 1456 O O . ILE A 1 184 ? 8.765 -24.391 20.638 1.00 35.25 184 ILE A O 1
ATOM 1460 N N . LYS A 1 185 ? 7.212 -25.784 21.464 1.00 31.48 185 LYS A N 1
ATOM 1461 C CA . LYS A 1 185 ? 7.152 -26.646 20.276 1.00 31.48 185 LYS A CA 1
ATOM 1462 C C . LYS A 1 185 ? 6.018 -26.169 19.375 1.00 31.48 185 LYS A C 1
ATOM 1464 O O . LYS A 1 185 ? 4.857 -26.199 19.766 1.00 31.48 185 LYS A O 1
ATOM 1469 N N . PHE A 1 186 ? 6.369 -25.752 18.163 1.00 34.66 186 PHE A N 1
ATOM 1470 C CA . PHE A 1 186 ? 5.414 -25.452 17.101 1.00 34.66 186 PHE A CA 1
ATOM 1471 C C . PHE A 1 186 ? 4.879 -26.767 16.521 1.00 34.66 186 PHE A C 1
ATOM 1473 O O . PHE A 1 186 ? 5.660 -27.561 15.999 1.00 34.66 186 PHE A O 1
ATOM 1480 N N . TYR A 1 187 ? 3.568 -26.996 16.594 1.00 30.78 187 TYR A N 1
ATOM 1481 C CA . TYR A 1 187 ? 2.908 -28.074 15.858 1.00 30.78 187 TYR A CA 1
ATOM 1482 C C . TYR A 1 187 ? 2.126 -27.481 14.684 1.00 30.78 187 TYR A C 1
ATOM 1484 O O . TYR A 1 187 ? 1.258 -26.630 14.863 1.00 30.78 187 TYR A O 1
ATOM 1492 N N . LEU A 1 188 ? 2.458 -27.934 13.475 1.00 29.92 188 LEU A N 1
ATOM 1493 C CA . LEU A 1 188 ? 1.658 -27.731 12.271 1.00 29.92 188 LEU A CA 1
ATOM 1494 C C . LEU A 1 188 ? 0.662 -28.883 12.191 1.00 29.92 188 LEU A C 1
ATOM 1496 O O . LEU A 1 188 ? 1.071 -30.023 11.975 1.00 29.92 188 LEU A O 1
ATOM 1500 N N . MET A 1 189 ? -0.625 -28.602 12.381 1.00 27.78 189 MET A N 1
ATOM 1501 C CA . MET A 1 189 ? -1.672 -29.604 12.210 1.00 27.78 189 MET A CA 1
ATOM 1502 C C . MET A 1 189 ? -2.454 -29.281 10.938 1.00 27.78 189 MET A C 1
ATOM 1504 O O . MET A 1 189 ? -3.044 -28.210 10.813 1.00 27.78 189 MET A O 1
ATOM 1508 N N . TYR A 1 190 ? -2.410 -30.201 9.974 1.00 31.19 190 TYR A N 1
ATOM 1509 C CA . TYR A 1 190 ? -3.246 -30.150 8.779 1.00 31.19 190 TYR A CA 1
ATOM 1510 C C . TYR A 1 190 ? -4.615 -30.720 9.139 1.00 31.19 190 TYR A C 1
ATOM 1512 O O . TYR A 1 190 ? -4.740 -31.928 9.347 1.00 31.19 190 TYR A O 1
ATOM 1520 N N . LEU A 1 191 ? -5.634 -29.866 9.194 1.00 32.38 191 LEU A N 1
ATOM 1521 C CA . LEU A 1 191 ? -7.021 -30.313 9.156 1.00 32.38 191 LEU A CA 1
ATOM 1522 C C . LEU A 1 191 ? -7.642 -29.802 7.856 1.00 32.38 191 LEU A C 1
ATOM 1524 O O . LEU A 1 191 ? -7.665 -28.604 7.598 1.00 32.38 191 LEU A O 1
ATOM 1528 N N . ASP A 1 192 ? -8.091 -30.745 7.031 1.00 31.62 192 ASP A N 1
ATOM 1529 C CA . ASP A 1 192 ? -8.956 -30.526 5.867 1.00 31.62 192 ASP A CA 1
ATOM 1530 C C . ASP A 1 192 ? -8.528 -29.380 4.917 1.00 31.62 192 ASP A C 1
ATOM 1532 O O . ASP A 1 192 ? -9.236 -28.403 4.697 1.00 31.62 192 ASP A O 1
ATOM 1536 N N . ARG A 1 193 ? -7.317 -29.501 4.348 1.00 36.06 193 ARG A N 1
ATOM 1537 C CA . ARG A 1 193 ? -6.679 -28.528 3.425 1.00 36.06 193 ARG A CA 1
ATOM 1538 C C . ARG A 1 193 ? -6.432 -27.113 3.983 1.00 36.06 193 ARG A C 1
ATOM 1540 O O . ARG A 1 193 ? -6.036 -26.243 3.208 1.00 36.06 193 ARG A O 1
ATOM 1547 N N . SER A 1 194 ? -6.565 -26.893 5.287 1.00 31.66 194 SER A N 1
ATOM 1548 C CA . SER A 1 194 ? -6.219 -25.629 5.951 1.00 31.66 194 SER A CA 1
ATOM 1549 C C . SER A 1 194 ? -5.069 -25.822 6.941 1.00 31.66 194 SER A C 1
ATOM 1551 O O . SER A 1 194 ? -4.968 -26.852 7.616 1.00 31.66 194 SER A O 1
ATOM 1553 N N . LEU A 1 195 ? -4.158 -24.848 6.995 1.00 34.91 195 LEU A N 1
ATOM 1554 C CA . LEU A 1 195 ? -2.939 -24.901 7.792 1.00 34.91 195 LEU A CA 1
ATOM 1555 C C . LEU A 1 195 ? -3.170 -24.136 9.098 1.00 34.91 195 LEU A C 1
ATOM 1557 O O . LEU A 1 195 ? -2.829 -22.966 9.222 1.00 34.91 195 LEU A O 1
ATOM 1561 N N . ILE A 1 196 ? -3.734 -24.791 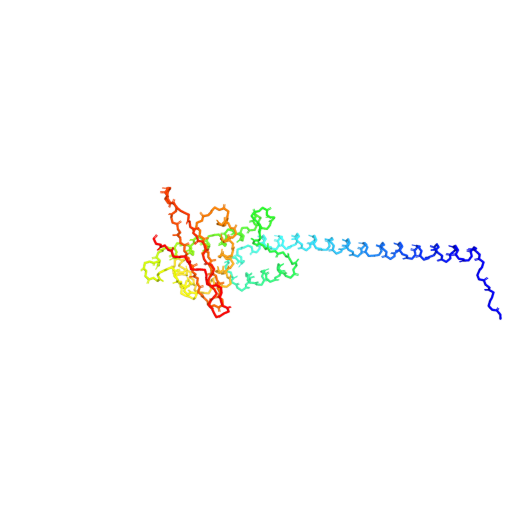10.107 1.00 35.41 196 ILE A N 1
ATOM 1562 C CA . ILE A 1 196 ? -4.066 -24.122 11.369 1.00 35.41 196 ILE A CA 1
ATOM 1563 C C . ILE A 1 196 ? -2.834 -24.124 12.286 1.00 35.41 196 IL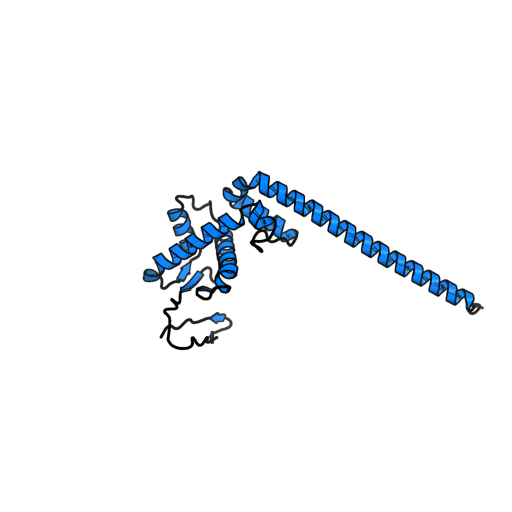E A C 1
ATOM 1565 O O . ILE A 1 196 ? -2.380 -25.176 12.744 1.00 35.41 196 ILE A O 1
ATOM 1569 N N . LEU A 1 197 ? -2.287 -22.939 12.580 1.00 35.72 197 LEU A N 1
ATOM 1570 C CA . LEU A 1 197 ? -1.240 -22.769 13.593 1.00 35.72 197 LEU A CA 1
ATOM 1571 C C . LEU A 1 197 ? -1.888 -22.630 14.980 1.00 35.72 197 LEU A C 1
ATOM 1573 O O . LEU A 1 197 ? -2.296 -21.544 15.388 1.00 35.72 197 LEU A O 1
ATOM 1577 N N . LEU A 1 198 ? -1.990 -23.741 15.706 1.00 30.97 198 LEU A N 1
ATOM 1578 C CA . LEU A 1 198 ? -2.496 -23.776 17.079 1.00 30.97 198 LEU A CA 1
ATOM 1579 C C . LEU A 1 198 ? -1.385 -23.397 18.067 1.00 30.97 198 LEU A C 1
ATOM 1581 O O . LEU A 1 198 ? -0.429 -24.146 18.264 1.00 30.97 198 LEU A O 1
ATOM 1585 N N . VAL A 1 199 ? -1.527 -22.243 18.723 1.00 35.84 199 VAL A N 1
ATOM 1586 C CA . VAL A 1 199 ? -0.702 -21.869 19.882 1.00 35.84 199 VAL A CA 1
ATOM 1587 C C . VAL A 1 199 ? -1.404 -22.367 21.145 1.00 35.84 199 VAL A C 1
ATOM 1589 O O . VAL A 1 199 ? -2.207 -21.660 21.749 1.00 35.84 199 VAL A O 1
ATOM 1592 N N . LEU A 1 200 ? -1.126 -23.612 21.533 1.00 28.70 200 LEU A N 1
ATOM 1593 C CA . LEU A 1 200 ? -1.510 -24.140 22.842 1.00 28.70 200 LEU A CA 1
ATOM 1594 C C . LEU A 1 200 ? -0.520 -23.622 23.895 1.00 28.70 200 LEU A C 1
ATOM 1596 O O . LEU A 1 200 ? 0.624 -24.069 23.954 1.00 28.70 200 LEU A O 1
ATOM 1600 N N . CYS A 1 201 ? -0.963 -22.676 24.724 1.00 30.69 201 CYS A N 1
ATOM 1601 C CA . CYS A 1 201 ? -0.377 -22.480 26.048 1.00 30.69 201 CYS A CA 1
ATOM 1602 C C . CYS A 1 201 ? -0.912 -23.598 26.955 1.00 30.69 201 CYS A C 1
ATOM 1604 O O . CYS A 1 201 ? -2.097 -23.577 27.286 1.00 30.69 201 CYS A O 1
ATOM 1606 N N . LEU A 1 202 ? -0.062 -24.562 27.317 1.00 35.03 202 LEU A N 1
ATOM 1607 C CA . LEU A 1 202 ? -0.195 -25.287 28.586 1.00 35.03 202 LEU A CA 1
ATOM 1608 C C . LEU A 1 202 ? 0.492 -24.466 29.678 1.00 35.03 202 LEU A C 1
ATOM 1610 O O . LEU A 1 202 ? 1.578 -23.916 29.378 1.00 35.03 202 LEU A O 1
#

Sequence (202 aa):
MRRRPGIAGLQNAAATRDQFRLVGENVAKVRTDVMKEQLATFRTQLEEFARKHKNDIRKNPLFRQQFHEMCAKVGVDPLASNKGAWAELLGIGDFYYELGVQIVDICIATRATNGGLIDLLDLRKLLCQKRKADLGSLTSDDCLRAISKLKASILRNSTATFFWESCNCIHASFTRLHSNLWPIKFYLMYLDRSLILLVLCL

Radius of gyration: 27.3 Å; chains: 1; bounding box: 54×48×94 Å

Foldseek 3Di:
DDDDDDPVNVVVVVVVVVVVVVVVVVVVVVVVVVVVVVLVVVVVVLLVVLLVCLVVLQQAVVVVVVNQVVCVVSVHHLLPDCPDSSCVSRVPNVSLQVLLVLLVVVLVVCCVPPVSKDALLVSLVVSCVVVVHDSRSDDSVSNVSSVVSVCVVCVVPDFWDWDDDPGRMTGTDGDPPDDDDDDQDWDFDDDPNDTDGDDDDD

InterPro domains:
  IPR016689 ESCRT-2 complex, Snf8 [PTHR12806] (1-151)
  IPR036388 Winged helix-like DNA-binding domain superfamily [G3DSA:1.10.10.10] (91-162)
  IPR036390 Winged helix DNA-binding domain superfamily [SSF46785] (24-151)
  IPR040608 Snf8/Vps36 family [PF04157] (6-159)